Protein AF-A0A3D3SSU1-F1 (afdb_monomer)

Solvent-accessible surface area (backbone atoms only — not comparable to full-atom values): 9137 Å² total; per-residue (Å²): 58,66,70,22,30,53,53,33,48,57,39,44,75,74,75,44,76,73,55,92,33,45,55,55,20,32,40,70,88,56,18,72,70,44,55,88,64,26,78,32,60,45,47,71,57,28,39,53,51,40,51,32,26,38,59,14,18,41,73,68,68,36,62,27,21,37,28,30,36,57,44,48,16,73,23,45,55,38,35,72,73,36,70,18,59,35,79,61,52,63,68,61,42,50,70,39,42,28,33,36,52,43,63,33,30,39,34,74,94,84,50,45,61,32,48,22,38,24,27,22,48,34,22,36,64,68,77,37,90,43,29,30,37,50,20,39,62,49,40,37,49,39,41,36,50,74,40,50,37,83,52,46,32,34,38,48,58,51,78,32,43,24,41,59,88,39,90,48,68,68,56,42,48,53,39,20,46,72,10,53,34,75,43,79,36,117

Structure (mmCIF, N/CA/C/O backbone):
data_AF-A0A3D3SSU1-F1
#
_entry.id   AF-A0A3D3SSU1-F1
#
loop_
_atom_site.group_PDB
_atom_site.id
_atom_site.type_symbol
_atom_site.label_atom_id
_atom_site.label_alt_id
_atom_site.label_comp_id
_atom_site.label_asym_id
_atom_site.label_entity_id
_atom_site.label_seq_id
_atom_site.pdbx_PDB_ins_code
_atom_site.Cartn_x
_atom_site.Cartn_y
_atom_site.Cartn_z
_atom_site.occupancy
_atom_site.B_iso_or_equiv
_atom_site.auth_seq_id
_atom_site.auth_comp_id
_atom_site.auth_asym_id
_atom_site.auth_atom_id
_atom_site.pdbx_PDB_model_num
ATOM 1 N N . ARG A 1 1 ? 12.824 -8.546 -12.200 1.00 94.88 1 ARG A N 1
ATOM 2 C CA . ARG A 1 1 ? 13.638 -7.420 -12.727 1.00 94.88 1 ARG A CA 1
ATOM 3 C C . ARG A 1 1 ? 13.386 -7.150 -14.201 1.00 94.88 1 ARG A C 1
ATOM 5 O O . ARG A 1 1 ? 12.928 -6.054 -14.464 1.00 94.88 1 ARG A O 1
ATOM 12 N N . ALA A 1 2 ? 13.629 -8.098 -15.119 1.00 98.00 2 ALA A N 1
ATOM 13 C CA . ALA A 1 2 ? 13.359 -7.908 -16.556 1.00 98.00 2 ALA A CA 1
ATOM 14 C C . ALA A 1 2 ? 11.921 -7.424 -16.825 1.00 98.00 2 ALA A C 1
ATOM 16 O O . ALA A 1 2 ? 11.759 -6.314 -17.300 1.00 98.00 2 ALA A O 1
ATOM 17 N N . ALA A 1 3 ? 10.912 -8.135 -16.305 1.00 97.31 3 ALA A N 1
ATOM 18 C CA . ALA A 1 3 ? 9.506 -7.727 -16.425 1.00 97.31 3 ALA A CA 1
ATOM 19 C C . ALA A 1 3 ? 9.205 -6.288 -15.948 1.00 97.31 3 ALA A C 1
ATOM 21 O O . ALA A 1 3 ? 8.386 -5.597 -16.537 1.00 97.31 3 ALA A O 1
ATOM 22 N N . GLY A 1 4 ? 9.879 -5.811 -14.892 1.00 97.25 4 GLY A N 1
ATOM 23 C CA . GLY A 1 4 ? 9.719 -4.427 -14.434 1.00 97.25 4 GLY A CA 1
ATOM 24 C C . GLY A 1 4 ? 10.377 -3.408 -15.368 1.00 97.25 4 GLY A C 1
ATOM 25 O O . GLY A 1 4 ? 9.888 -2.293 -15.488 1.00 97.25 4 GLY A O 1
ATOM 26 N N . ALA A 1 5 ? 11.478 -3.781 -16.025 1.00 97.88 5 ALA A N 1
ATOM 27 C CA . ALA A 1 5 ? 12.126 -2.942 -17.025 1.00 97.88 5 ALA A CA 1
ATOM 28 C C . ALA A 1 5 ? 11.278 -2.865 -18.300 1.00 97.88 5 ALA A C 1
ATOM 30 O O . ALA A 1 5 ? 11.014 -1.762 -18.765 1.00 97.88 5 ALA A O 1
ATOM 31 N N . ASP A 1 6 ? 10.808 -4.011 -18.800 1.00 98.06 6 ASP A N 1
ATOM 32 C CA . ASP A 1 6 ? 9.968 -4.099 -20.000 1.00 98.06 6 ASP A CA 1
ATOM 33 C C . ASP A 1 6 ? 8.705 -3.248 -19.829 1.00 98.06 6 ASP A C 1
ATOM 35 O O . ASP A 1 6 ? 8.480 -2.323 -20.608 1.00 98.06 6 ASP A O 1
ATOM 39 N N . LEU A 1 7 ? 7.979 -3.442 -18.718 1.00 97.81 7 LEU A N 1
ATOM 40 C CA . LEU A 1 7 ? 6.809 -2.634 -18.369 1.00 97.81 7 LEU A CA 1
ATOM 41 C C . LEU A 1 7 ? 7.117 -1.130 -18.381 1.00 97.81 7 LEU A C 1
ATOM 43 O O . LEU A 1 7 ? 6.373 -0.345 -18.960 1.00 97.81 7 LEU A O 1
ATOM 47 N N . ALA A 1 8 ? 8.207 -0.709 -17.735 1.00 97.31 8 ALA A N 1
ATOM 48 C CA . ALA A 1 8 ? 8.524 0.710 -17.638 1.00 97.31 8 ALA A CA 1
ATOM 49 C C . ALA A 1 8 ? 8.942 1.316 -18.982 1.00 97.31 8 ALA A C 1
ATOM 51 O O . ALA A 1 8 ? 8.577 2.452 -19.272 1.00 97.31 8 ALA A O 1
ATOM 52 N N . PHE A 1 9 ? 9.692 0.587 -19.813 1.00 97.56 9 PHE A N 1
ATOM 53 C CA . PHE A 1 9 ? 10.079 1.071 -21.138 1.00 97.56 9 PHE A CA 1
ATOM 54 C C . PHE A 1 9 ? 8.884 1.151 -22.088 1.00 97.56 9 PHE A C 1
ATOM 56 O O . PHE A 1 9 ? 8.763 2.146 -22.803 1.00 97.56 9 PHE A O 1
ATOM 63 N N . GLU A 1 10 ? 7.989 0.164 -22.064 1.00 98.12 10 GLU A N 1
ATOM 64 C CA . GLU A 1 10 ? 6.765 0.168 -22.871 1.00 98.12 10 GLU A CA 1
ATOM 65 C C . GLU A 1 10 ? 5.836 1.323 -22.481 1.00 98.12 10 GLU A C 1
ATOM 67 O O . GLU A 1 10 ? 5.420 2.093 -23.346 1.00 98.12 10 GLU A O 1
ATOM 72 N N . LEU A 1 11 ? 5.581 1.514 -21.182 1.00 98.00 11 LEU A N 1
ATOM 73 C CA . LEU A 1 11 ? 4.773 2.634 -20.687 1.00 98.00 11 LEU A CA 1
ATOM 74 C C . LEU A 1 11 ? 5.405 3.990 -21.029 1.00 98.00 11 LEU A C 1
ATOM 76 O O . LEU A 1 11 ? 4.723 4.895 -21.514 1.00 98.00 11 LEU A O 1
ATOM 80 N N . LYS A 1 12 ? 6.724 4.122 -20.857 1.00 96.81 12 LYS A N 1
ATOM 81 C CA . LYS A 1 12 ? 7.439 5.356 -21.198 1.00 96.81 12 LYS A CA 1
ATOM 82 C C . LYS A 1 12 ? 7.368 5.683 -22.687 1.00 96.81 12 LYS A C 1
ATOM 84 O O . LYS A 1 12 ? 7.278 6.854 -23.048 1.00 96.81 12 LYS A O 1
ATOM 89 N N . ALA A 1 13 ? 7.397 4.671 -23.555 1.00 97.56 13 ALA A N 1
ATOM 90 C CA . ALA A 1 13 ? 7.314 4.858 -25.002 1.00 97.56 13 ALA A CA 1
ATOM 91 C C . ALA A 1 13 ? 5.976 5.471 -25.449 1.00 97.56 13 ALA A C 1
ATOM 93 O O . ALA A 1 13 ? 5.927 6.119 -26.494 1.00 97.56 13 ALA A O 1
ATOM 94 N N . VAL A 1 14 ? 4.916 5.313 -24.650 1.00 97.69 14 VAL A N 1
ATOM 95 C CA . VAL A 1 14 ? 3.592 5.907 -24.894 1.00 97.69 14 VAL A CA 1
ATOM 96 C C . VAL A 1 1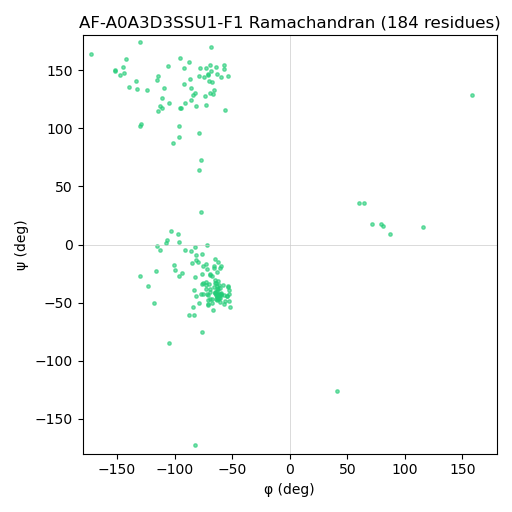4 ? 3.296 7.128 -24.015 1.00 97.69 14 VAL A C 1
ATOM 98 O O . VAL A 1 14 ? 2.165 7.604 -23.989 1.00 97.69 14 VAL A O 1
ATOM 101 N N . GLY A 1 15 ? 4.303 7.668 -23.319 1.00 96.81 15 GLY A N 1
ATOM 102 C CA . GLY A 1 15 ? 4.169 8.886 -22.514 1.00 96.81 15 GLY A CA 1
ATOM 103 C C . GL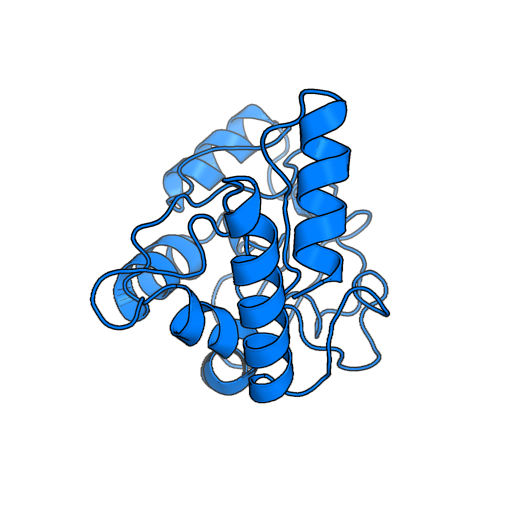Y A 1 15 ? 3.507 8.689 -21.148 1.00 96.81 15 GLY A C 1
ATOM 104 O O . GLY A 1 15 ? 3.043 9.661 -20.560 1.00 96.81 15 GLY A O 1
ATOM 105 N N . VAL A 1 16 ? 3.443 7.455 -20.639 1.00 97.06 16 VAL A N 1
ATOM 106 C CA . VAL A 1 16 ? 3.047 7.183 -19.251 1.00 97.06 16 VAL A CA 1
ATOM 107 C C . VAL A 1 16 ? 4.282 7.286 -18.358 1.00 97.06 16 VAL A C 1
ATOM 109 O O . VAL A 1 16 ? 5.326 6.726 -18.682 1.00 97.06 16 VAL A O 1
ATOM 112 N N . ASP A 1 17 ? 4.152 7.961 -17.214 1.00 91.56 17 ASP A N 1
ATOM 113 C CA . ASP A 1 17 ? 5.262 8.203 -16.275 1.00 91.56 17 ASP A CA 1
ATOM 114 C C . ASP A 1 17 ? 5.105 7.475 -14.926 1.00 91.56 17 ASP A C 1
ATOM 116 O O . ASP A 1 17 ? 5.995 7.521 -14.071 1.00 91.56 17 ASP A O 1
ATOM 120 N N . PHE A 1 18 ? 3.967 6.808 -14.708 1.00 93.75 18 PHE A N 1
ATOM 121 C CA . PHE A 1 18 ? 3.641 6.158 -13.442 1.00 93.75 18 PHE A CA 1
ATOM 122 C C . PHE A 1 18 ? 2.792 4.900 -13.640 1.00 93.75 18 PHE A C 1
ATOM 124 O O . PHE A 1 18 ? 1.953 4.829 -14.534 1.00 93.75 18 PHE A O 1
ATOM 131 N N . SER A 1 19 ? 3.001 3.901 -12.785 1.00 93.88 19 SER A N 1
ATOM 132 C CA . SER A 1 19 ? 2.199 2.680 -12.747 1.00 93.88 19 SER A CA 1
ATOM 133 C C . SER A 1 19 ? 1.959 2.276 -11.296 1.00 93.88 19 SER A C 1
ATOM 135 O O . SER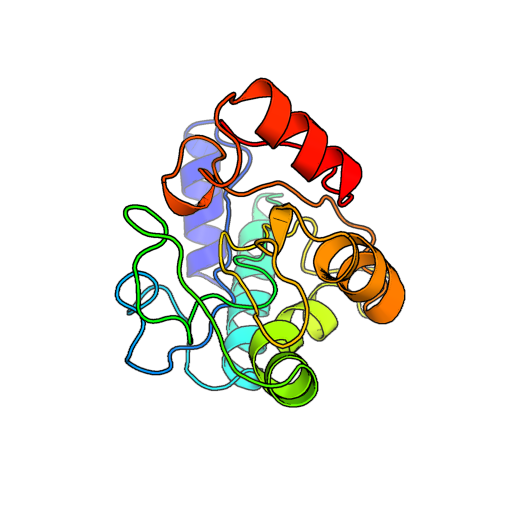 A 1 19 ? 2.886 2.281 -10.483 1.00 93.88 19 SER A O 1
ATOM 137 N N . TYR A 1 20 ? 0.720 1.904 -10.969 1.00 97.00 20 TYR A N 1
ATOM 138 C CA . TYR A 1 20 ? 0.328 1.465 -9.629 1.00 97.00 20 TYR A CA 1
ATOM 139 C C . TYR A 1 20 ? 0.778 0.019 -9.366 1.00 97.00 20 TYR A C 1
ATOM 141 O O . TYR A 1 20 ? -0.032 -0.910 -9.400 1.00 97.00 20 TYR A O 1
ATOM 149 N N . THR A 1 21 ? 2.083 -0.179 -9.176 1.00 97.62 21 THR A N 1
ATOM 150 C CA . THR A 1 21 ? 2.740 -1.488 -9.048 1.00 97.62 21 THR A CA 1
ATOM 151 C C . THR A 1 21 ? 4.004 -1.371 -8.174 1.00 97.62 21 THR A C 1
ATOM 153 O O . THR A 1 21 ? 4.644 -0.310 -8.188 1.00 97.62 21 THR A O 1
ATOM 156 N N . PRO A 1 22 ? 4.433 -2.408 -7.426 1.00 98.00 22 PRO A N 1
ATOM 157 C CA . PRO A 1 22 ? 3.956 -3.797 -7.413 1.00 98.00 22 PRO A CA 1
ATOM 158 C C . PRO A 1 22 ? 2.783 -4.096 -6.472 1.00 98.00 22 PRO A C 1
ATOM 160 O O . PRO A 1 22 ? 2.590 -3.439 -5.451 1.00 98.00 22 PRO A O 1
ATOM 163 N N . VAL A 1 23 ? 2.058 -5.172 -6.788 1.00 98.44 23 VAL A N 1
ATOM 164 C CA . VAL A 1 23 ? 1.183 -5.854 -5.824 1.00 98.44 23 VAL A CA 1
ATOM 165 C C . VAL A 1 23 ? 2.056 -6.539 -4.767 1.00 98.44 23 VAL A C 1
ATOM 167 O O . VAL A 1 23 ? 3.028 -7.220 -5.102 1.00 98.44 23 VAL A O 1
ATOM 170 N N . LEU A 1 24 ? 1.734 -6.315 -3.496 1.00 98.69 24 LEU A N 1
ATOM 171 C CA . LEU A 1 24 ? 2.416 -6.868 -2.322 1.00 98.69 24 LEU A CA 1
ATOM 172 C C . LEU A 1 24 ? 1.517 -7.802 -1.502 1.00 98.69 24 LEU A C 1
ATOM 174 O O . LEU A 1 24 ? 1.983 -8.372 -0.519 1.00 98.69 24 LEU A O 1
ATOM 178 N N . ASP A 1 25 ? 0.262 -7.971 -1.916 1.00 98.69 25 ASP A N 1
ATOM 179 C CA . ASP A 1 25 ? -0.678 -8.901 -1.299 1.00 98.69 25 ASP A CA 1
ATOM 180 C C . ASP A 1 25 ? -0.147 -10.338 -1.361 1.00 98.69 25 ASP A C 1
ATOM 182 O O . ASP A 1 25 ? 0.485 -10.738 -2.345 1.00 98.69 25 ASP A O 1
ATOM 186 N N . LEU A 1 26 ? -0.412 -11.127 -0.321 1.00 98.62 26 LEU A N 1
ATOM 187 C CA . LEU A 1 26 ? 0.003 -12.527 -0.246 1.00 98.62 26 LEU A CA 1
ATOM 188 C C . LEU A 1 26 ? -1.092 -13.441 -0.801 1.00 98.62 26 LEU A C 1
ATOM 190 O O . LEU A 1 26 ? -2.268 -13.262 -0.493 1.00 98.62 26 LEU A O 1
ATOM 194 N N . ASP A 1 27 ? -0.715 -14.453 -1.576 1.00 98.00 27 ASP A N 1
ATOM 195 C CA . ASP A 1 27 ? -1.682 -15.420 -2.099 1.00 98.00 27 ASP A CA 1
ATOM 196 C C . ASP A 1 27 ? -2.071 -16.457 -1.036 1.00 98.00 27 ASP A C 1
ATOM 198 O O . ASP A 1 27 ? -1.377 -17.454 -0.831 1.00 98.00 27 ASP A O 1
ATOM 202 N N . TYR A 1 28 ? -3.189 -16.230 -0.347 1.00 97.31 28 TYR A N 1
ATOM 203 C CA . TYR A 1 28 ? -3.785 -17.208 0.568 1.00 97.31 28 TYR A CA 1
ATOM 204 C C . TYR A 1 28 ? -4.657 -18.257 -0.141 1.00 97.31 28 TYR A C 1
ATOM 206 O O . TYR A 1 28 ? -5.196 -19.139 0.528 1.00 97.31 28 TYR A O 1
ATOM 214 N N . GLY A 1 29 ? -4.826 -18.172 -1.466 1.00 96.56 29 GLY A N 1
ATOM 215 C CA . GLY A 1 29 ? -5.672 -19.075 -2.248 1.00 96.56 29 GLY A CA 1
ATOM 216 C C . GLY A 1 29 ? -7.174 -18.884 -2.028 1.00 96.56 29 GLY A C 1
ATOM 217 O O . GLY A 1 29 ? -7.947 -19.793 -2.324 1.00 96.56 29 GLY A O 1
ATOM 218 N N . ARG A 1 30 ? -7.590 -17.735 -1.474 1.00 94.75 30 ARG A N 1
ATOM 219 C CA . ARG A 1 30 ? -8.997 -17.457 -1.127 1.00 94.75 30 ARG A CA 1
ATOM 220 C C . ARG A 1 30 ? -9.556 -16.128 -1.633 1.00 94.75 30 ARG A C 1
ATOM 222 O O . ARG A 1 30 ? -10.761 -16.034 -1.816 1.00 94.75 30 ARG A O 1
ATOM 229 N N . SER A 1 31 ? -8.719 -15.111 -1.837 1.00 93.69 31 SER A N 1
ATOM 230 C CA . SER A 1 31 ? -9.185 -13.806 -2.317 1.00 93.69 31 SER A CA 1
ATOM 231 C C . SER A 1 31 ? -9.716 -13.913 -3.745 1.00 93.69 31 SER A C 1
ATOM 233 O O . SER A 1 31 ? -9.019 -14.418 -4.628 1.00 93.69 31 SER A O 1
ATOM 235 N N . GLN A 1 32 ? -10.925 -13.401 -3.984 1.00 90.56 32 GLN A N 1
ATOM 236 C CA . GLN A 1 32 ? -11.548 -13.403 -5.312 1.00 90.56 32 GLN A CA 1
ATOM 237 C C . GLN A 1 32 ? -10.908 -12.396 -6.284 1.00 90.56 32 GLN A C 1
ATOM 239 O O . GLN A 1 32 ? -11.088 -12.526 -7.492 1.00 90.56 32 GLN A O 1
ATOM 244 N N . VAL A 1 33 ? -10.145 -11.416 -5.777 1.00 92.62 33 VAL A N 1
ATOM 245 C CA . VAL A 1 33 ? -9.623 -10.284 -6.569 1.00 92.62 33 VAL A CA 1
ATOM 246 C C . VAL A 1 33 ? -8.095 -10.234 -6.666 1.00 92.62 33 VAL A C 1
ATOM 248 O O . VAL A 1 33 ? -7.561 -9.619 -7.594 1.00 92.62 33 VAL A O 1
ATOM 251 N N . ILE A 1 34 ? -7.366 -10.851 -5.728 1.00 95.12 34 ILE A N 1
ATOM 252 C CA . ILE A 1 34 ? -5.897 -10.883 -5.771 1.00 95.12 34 ILE A CA 1
ATOM 253 C C . ILE A 1 34 ? -5.397 -12.009 -6.673 1.00 95.12 34 ILE A C 1
ATOM 255 O O . ILE A 1 34 ? -4.732 -11.710 -7.660 1.00 95.12 34 ILE A O 1
ATOM 259 N N . GLY A 1 35 ? -5.722 -13.270 -6.369 1.00 92.44 35 GLY A N 1
ATOM 260 C CA . GLY A 1 35 ? -5.353 -14.431 -7.190 1.00 92.44 35 GLY A CA 1
ATOM 261 C C . GLY A 1 35 ? -3.923 -14.382 -7.754 1.00 92.44 35 GLY A C 1
ATOM 262 O O . GLY A 1 35 ? -2.951 -14.163 -7.030 1.00 92.44 35 GLY A O 1
ATOM 263 N N . ASP A 1 36 ? -3.808 -14.523 -9.076 1.00 94.94 36 ASP A N 1
ATOM 264 C CA . ASP A 1 36 ? -2.544 -14.554 -9.828 1.00 94.94 36 ASP A CA 1
ATOM 265 C C . ASP A 1 36 ? -1.814 -13.200 -9.934 1.00 94.94 36 ASP A C 1
ATOM 267 O O . ASP A 1 36 ? -0.716 -13.123 -10.491 1.00 94.94 36 ASP A O 1
ATOM 271 N N . ARG A 1 37 ? -2.379 -12.130 -9.361 1.00 97.19 37 ARG A N 1
ATOM 272 C CA . ARG A 1 37 ? -1.708 -10.829 -9.226 1.00 97.19 37 ARG A CA 1
ATOM 273 C C . ARG A 1 37 ? -0.677 -10.836 -8.102 1.00 97.19 37 ARG A C 1
ATOM 275 O O . ARG A 1 37 ? 0.239 -10.012 -8.123 1.00 97.19 37 ARG A O 1
ATOM 282 N N . SER A 1 38 ? -0.837 -11.711 -7.108 1.00 97.94 38 SER A N 1
ATOM 283 C CA . SER A 1 38 ? 0.157 -11.892 -6.052 1.00 97.94 38 SER A CA 1
ATOM 284 C C . SER A 1 38 ? 1.364 -12.664 -6.579 1.00 97.94 38 SER A C 1
ATOM 286 O O . SER A 1 38 ? 1.248 -13.601 -7.363 1.00 97.94 38 SER A O 1
ATOM 288 N N . PHE A 1 39 ? 2.552 -12.300 -6.101 1.00 98.12 39 PHE A N 1
ATOM 289 C CA . PHE A 1 39 ? 3.767 -13.037 -6.432 1.00 98.12 39 PHE A CA 1
ATOM 290 C C . PHE A 1 39 ? 3.866 -14.396 -5.729 1.00 98.12 39 PHE A C 1
ATOM 292 O O . PHE A 1 39 ? 4.506 -15.302 -6.264 1.00 98.12 39 PHE A O 1
ATOM 299 N N . HIS A 1 40 ? 3.365 -14.505 -4.492 1.00 98.44 40 HIS A N 1
ATOM 300 C CA . HIS A 1 40 ? 3.533 -15.687 -3.642 1.00 98.44 40 HIS A CA 1
ATOM 301 C C . HIS A 1 40 ? 2.697 -15.584 -2.355 1.00 98.44 40 HIS A C 1
ATOM 303 O O . HIS A 1 40 ? 2.361 -14.495 -1.901 1.00 98.44 40 HIS A O 1
ATOM 309 N N . ARG A 1 41 ? 2.504 -16.710 -1.662 1.00 97.81 41 ARG A N 1
ATOM 310 C CA . ARG A 1 41 ? 1.981 -16.756 -0.282 1.00 97.81 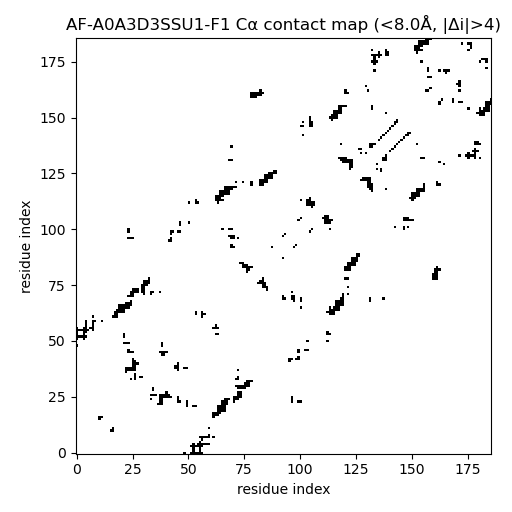41 ARG A CA 1
ATOM 311 C C . ARG A 1 41 ? 2.923 -16.172 0.781 1.00 97.81 41 ARG A C 1
ATOM 313 O O . ARG A 1 41 ? 2.483 -15.778 1.852 1.00 97.81 41 ARG A O 1
ATOM 320 N N . GLU A 1 42 ? 4.228 -16.190 0.545 1.00 98.38 42 GLU A N 1
ATOM 321 C CA . GLU A 1 42 ? 5.231 -16.043 1.609 1.00 98.38 42 GLU A CA 1
ATOM 322 C C . GLU A 1 42 ? 5.837 -14.633 1.544 1.00 98.38 42 GLU A C 1
ATOM 324 O O . GLU A 1 42 ? 6.411 -14.281 0.500 1.00 98.38 42 GLU A O 1
ATOM 329 N N . PRO A 1 43 ? 5.751 -13.834 2.628 1.00 98.12 43 PRO A N 1
ATOM 330 C CA . PRO A 1 43 ? 6.164 -12.428 2.633 1.00 98.12 43 PRO A CA 1
ATOM 331 C C . PRO A 1 43 ? 7.594 -12.199 2.140 1.00 98.12 43 PRO A C 1
ATOM 333 O O . PRO A 1 43 ? 7.880 -11.215 1.443 1.00 98.12 43 PRO A O 1
ATOM 336 N N . ALA A 1 44 ? 8.508 -13.122 2.460 1.00 97.50 44 ALA A N 1
ATOM 337 C CA . ALA A 1 44 ? 9.901 -13.045 2.038 1.00 97.50 44 ALA A CA 1
ATOM 338 C C . ALA A 1 44 ? 10.060 -13.120 0.510 1.00 97.50 44 ALA A C 1
ATOM 340 O O . ALA A 1 44 ? 10.821 -12.332 -0.066 1.00 97.50 44 ALA A O 1
ATOM 341 N N . PHE A 1 45 ? 9.326 -14.019 -0.155 1.00 98.19 45 PHE A N 1
ATOM 342 C CA . PHE A 1 45 ? 9.363 -14.164 -1.612 1.00 98.19 45 PHE A CA 1
ATOM 343 C C . PHE A 1 45 ? 8.675 -12.991 -2.311 1.00 98.19 45 PHE A C 1
ATOM 345 O O . PHE A 1 45 ? 9.251 -12.443 -3.255 1.00 98.19 45 PHE A O 1
ATOM 352 N N . VAL A 1 46 ? 7.522 -12.539 -1.804 1.00 98.50 46 VAL A N 1
ATOM 353 C CA . VAL A 1 46 ? 6.842 -11.336 -2.314 1.00 98.50 46 VAL A CA 1
ATOM 354 C C . VAL A 1 46 ? 7.773 -10.129 -2.250 1.00 98.50 46 VAL A C 1
ATOM 356 O O . VAL A 1 46 ? 7.993 -9.462 -3.259 1.00 98.50 46 VAL A O 1
ATOM 359 N N . SER A 1 47 ? 8.427 -9.901 -1.109 1.00 97.25 47 SER A N 1
ATOM 360 C CA . SER A 1 47 ? 9.355 -8.776 -0.947 1.00 97.25 47 SER A CA 1
ATOM 361 C C . SER A 1 47 ? 10.562 -8.856 -1.878 1.00 97.25 47 SER A C 1
ATOM 363 O O . SER A 1 47 ? 10.996 -7.842 -2.424 1.00 97.25 47 SER A O 1
ATOM 365 N N . MET A 1 48 ? 11.122 -10.052 -2.074 1.00 97.25 48 MET A N 1
ATOM 366 C CA . MET A 1 48 ? 12.249 -10.263 -2.983 1.00 97.25 48 MET A CA 1
ATOM 367 C C . MET A 1 48 ? 11.862 -9.959 -4.438 1.00 97.25 48 MET A C 1
ATOM 369 O O . MET A 1 48 ? 12.599 -9.262 -5.142 1.00 97.25 48 MET A O 1
ATOM 373 N N . LEU A 1 49 ? 10.713 -10.463 -4.890 1.00 98.38 49 LEU A N 1
ATOM 374 C CA . LEU A 1 49 ? 10.241 -10.290 -6.264 1.00 98.38 49 LEU A CA 1
ATOM 375 C C . LEU A 1 49 ? 9.794 -8.849 -6.529 1.00 98.38 49 LEU A C 1
ATOM 377 O O . LEU A 1 49 ? 10.213 -8.261 -7.530 1.00 98.38 49 LEU A O 1
ATOM 381 N N . ALA A 1 50 ? 9.064 -8.241 -5.593 1.00 97.81 50 ALA A N 1
ATOM 382 C CA . ALA A 1 50 ? 8.688 -6.834 -5.639 1.00 97.81 50 ALA A CA 1
ATOM 383 C C . ALA A 1 50 ? 9.915 -5.913 -5.668 1.00 97.81 50 ALA A C 1
ATOM 385 O O . ALA A 1 50 ? 9.973 -4.995 -6.485 1.00 97.81 50 ALA A O 1
ATOM 386 N N . ALA A 1 51 ? 10.950 -6.188 -4.864 1.00 96.31 51 ALA A N 1
ATOM 387 C CA . ALA A 1 51 ? 12.211 -5.448 -4.922 1.00 96.31 51 ALA A CA 1
ATOM 388 C C . ALA A 1 51 ? 12.889 -5.575 -6.294 1.00 96.31 51 ALA A C 1
ATOM 390 O O . ALA A 1 51 ? 13.381 -4.588 -6.845 1.00 96.31 51 ALA A O 1
ATOM 391 N N . ALA A 1 52 ? 12.898 -6.775 -6.879 1.00 97.44 52 ALA A N 1
ATOM 392 C CA . ALA A 1 52 ? 13.446 -6.988 -8.212 1.00 97.44 52 ALA A CA 1
ATOM 393 C C . ALA A 1 52 ? 12.629 -6.262 -9.294 1.00 97.44 52 ALA A C 1
ATOM 395 O O . ALA A 1 52 ? 13.216 -5.784 -10.266 1.00 97.44 52 ALA A O 1
ATOM 396 N N . MET A 1 53 ? 11.301 -6.188 -9.166 1.00 97.75 53 MET A N 1
ATOM 397 C CA . MET A 1 53 ? 10.434 -5.421 -10.067 1.00 97.75 53 MET A CA 1
ATOM 398 C C . MET A 1 53 ? 10.675 -3.916 -9.924 1.00 97.75 53 MET A C 1
ATOM 400 O O . MET A 1 53 ? 10.925 -3.262 -10.932 1.00 97.75 53 MET A O 1
ATOM 404 N N . ALA A 1 54 ? 10.726 -3.401 -8.693 1.00 96.12 54 ALA A N 1
ATOM 405 C CA . ALA A 1 54 ? 11.041 -2.007 -8.375 1.00 96.12 54 ALA A CA 1
ATOM 406 C C . ALA A 1 54 ? 12.373 -1.556 -8.994 1.00 96.12 54 ALA A C 1
ATOM 408 O O . ALA A 1 54 ? 12.460 -0.500 -9.614 1.00 96.12 54 ALA A O 1
ATOM 409 N N . GLN A 1 55 ? 13.411 -2.392 -8.896 1.00 95.81 55 GLN A N 1
ATOM 410 C CA . GLN A 1 55 ? 14.700 -2.128 -9.540 1.00 95.81 55 GLN A CA 1
ATOM 411 C C . GLN A 1 55 ? 14.618 -2.112 -11.071 1.00 95.81 55 GLN A C 1
ATOM 413 O O . GLN A 1 55 ? 15.381 -1.388 -11.703 1.00 95.81 55 GLN A O 1
ATOM 418 N N . GLY A 1 56 ? 13.745 -2.931 -11.665 1.00 97.25 56 GLY A N 1
ATOM 419 C CA . GLY A 1 56 ? 13.489 -2.931 -13.106 1.00 97.25 56 GLY A CA 1
ATOM 420 C C . GLY A 1 56 ? 12.806 -1.643 -13.552 1.00 97.25 56 GLY A C 1
ATOM 421 O O . GLY A 1 56 ? 13.321 -0.965 -14.434 1.00 97.25 56 GLY A O 1
ATOM 422 N N . LEU A 1 57 ? 11.721 -1.267 -12.870 1.00 97.12 57 LEU A N 1
ATOM 423 C CA . LEU A 1 57 ? 10.978 -0.025 -13.111 1.00 97.12 57 LEU A CA 1
ATOM 424 C C . LEU A 1 57 ? 11.899 1.203 -13.037 1.00 97.12 57 LEU A C 1
ATOM 426 O O . LEU A 1 57 ? 11.907 2.062 -13.922 1.00 97.12 57 LEU A O 1
ATOM 430 N N . GLY A 1 58 ? 12.766 1.235 -12.022 1.00 95.50 58 GLY A N 1
ATOM 431 C CA . GLY A 1 58 ? 13.731 2.313 -11.824 1.00 95.50 58 GLY A CA 1
ATOM 432 C C . GLY A 1 58 ? 14.730 2.505 -12.974 1.00 95.50 58 GLY A C 1
ATOM 433 O O . GLY A 1 58 ? 15.271 3.602 -13.102 1.00 95.50 58 GLY A O 1
ATOM 434 N N . LEU A 1 59 ? 14.957 1.509 -13.846 1.00 95.75 59 LEU A N 1
ATOM 435 C CA . LEU A 1 59 ? 15.845 1.657 -15.013 1.00 95.75 59 LEU A CA 1
ATOM 436 C C . LEU A 1 59 ? 15.326 2.681 -16.028 1.00 95.75 59 LEU A C 1
ATOM 438 O O . LEU A 1 59 ? 16.128 3.342 -16.684 1.00 95.75 59 LEU A O 1
ATOM 442 N N . ALA A 1 60 ? 14.006 2.842 -16.131 1.00 94.50 60 ALA A N 1
ATOM 443 C CA . ALA A 1 60 ? 13.382 3.860 -16.973 1.00 94.50 60 ALA A CA 1
ATOM 444 C C . ALA A 1 60 ? 13.007 5.135 -16.190 1.00 94.50 60 ALA A C 1
ATOM 446 O O . ALA A 1 60 ? 12.463 6.077 -16.773 1.00 94.50 60 ALA A O 1
ATOM 447 N N . GLY A 1 61 ? 13.327 5.191 -14.890 1.00 93.69 61 GLY A N 1
ATOM 448 C CA . GLY A 1 61 ? 13.004 6.303 -13.993 1.00 93.69 61 GLY A CA 1
ATOM 449 C C . GLY A 1 61 ? 11.630 6.215 -13.322 1.00 93.69 61 GLY A C 1
ATOM 450 O O . GLY A 1 61 ? 11.225 7.183 -12.683 1.00 93.69 61 GLY A O 1
ATOM 451 N N . PHE A 1 62 ? 10.924 5.085 -13.438 1.00 96.19 62 PHE A N 1
ATOM 452 C CA . PHE A 1 62 ? 9.621 4.906 -12.796 1.00 96.19 62 PHE A CA 1
ATOM 453 C C . PHE A 1 62 ? 9.753 4.783 -11.278 1.00 96.19 62 PHE A C 1
ATOM 455 O O . PHE A 1 62 ? 10.708 4.201 -10.753 1.00 96.19 62 PHE A O 1
ATOM 462 N N . ARG A 1 63 ? 8.745 5.311 -10.583 1.00 94.75 63 ARG A N 1
ATOM 463 C CA . ARG A 1 63 ? 8.518 5.111 -9.148 1.00 94.75 63 ARG A CA 1
ATOM 464 C C . ARG A 1 63 ? 7.532 3.967 -8.934 1.00 94.75 63 ARG A C 1
ATOM 466 O O . ARG A 1 63 ? 6.797 3.602 -9.846 1.00 94.75 63 ARG A O 1
ATOM 473 N N . THR A 1 64 ? 7.523 3.414 -7.730 1.00 96.50 64 THR A N 1
ATOM 474 C CA . THR A 1 64 ? 6.649 2.297 -7.355 1.00 96.50 64 THR A CA 1
ATOM 475 C C . THR A 1 64 ? 5.498 2.735 -6.458 1.00 96.50 64 THR A C 1
ATOM 477 O O . THR A 1 64 ? 5.6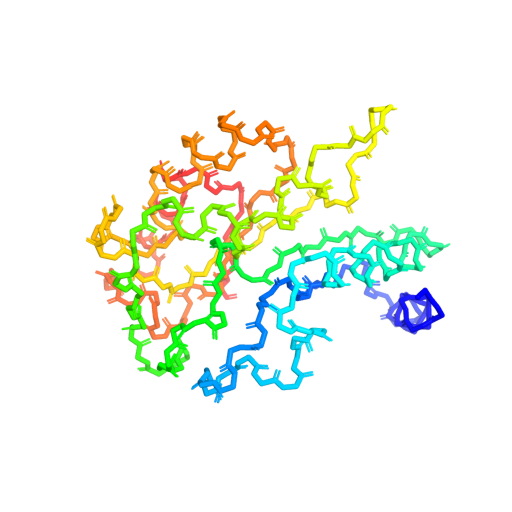12 3.700 -5.693 1.00 96.50 64 THR A O 1
ATOM 480 N N . CYS A 1 65 ? 4.416 1.966 -6.521 1.00 98.19 65 CYS A N 1
ATOM 481 C CA . CYS A 1 65 ? 3.260 2.030 -5.640 1.00 98.19 65 CYS A CA 1
ATOM 482 C C . CYS A 1 65 ? 2.959 0.629 -5.102 1.00 98.19 65 CYS A C 1
ATOM 484 O O . CYS A 1 65 ? 2.453 -0.219 -5.836 1.00 98.19 65 CYS A O 1
ATOM 486 N N . GLY A 1 66 ? 3.320 0.369 -3.844 1.00 98.31 66 GLY A N 1
ATOM 487 C CA . GLY A 1 66 ? 3.012 -0.905 -3.193 1.00 98.31 66 GLY A CA 1
ATOM 488 C C . GLY A 1 66 ? 1.529 -0.985 -2.839 1.00 98.31 66 GLY A C 1
ATOM 489 O O . GLY A 1 66 ? 1.029 -0.073 -2.180 1.00 98.31 66 GLY A O 1
ATOM 490 N N . LYS A 1 67 ? 0.833 -2.057 -3.231 1.00 98.25 67 LYS A N 1
ATOM 491 C CA . LYS A 1 67 ? -0.614 -2.205 -2.988 1.00 98.25 67 LYS A CA 1
ATOM 492 C C . LYS A 1 67 ? -1.049 -3.648 -2.673 1.00 98.25 67 LYS A C 1
ATOM 494 O O . LYS A 1 67 ? -0.398 -4.561 -3.170 1.00 98.25 67 LYS A O 1
ATOM 499 N N . HIS A 1 68 ? -2.068 -3.879 -1.844 1.00 98.38 68 HIS A N 1
ATOM 500 C CA . HIS A 1 68 ? -2.942 -2.893 -1.180 1.00 98.38 68 HIS A CA 1
ATOM 501 C C . HIS A 1 68 ? -2.732 -2.953 0.345 1.00 98.38 68 HIS A C 1
ATOM 503 O O . HIS A 1 68 ? -2.996 -3.969 0.970 1.00 98.38 68 HIS A O 1
ATOM 509 N N . PHE A 1 69 ? -2.204 -1.889 0.956 1.00 98.69 69 PHE A N 1
ATOM 510 C CA . PHE A 1 69 ? -1.791 -1.883 2.366 1.00 98.69 69 PHE A CA 1
ATOM 511 C C . PHE A 1 69 ? -2.988 -1.948 3.337 1.00 98.69 69 PHE A C 1
ATOM 513 O O . PHE A 1 69 ? -3.957 -1.224 3.121 1.00 98.69 69 PHE A O 1
ATOM 520 N N . PRO A 1 70 ? -2.919 -2.695 4.455 1.00 98.38 70 PRO A N 1
ATOM 521 C CA . PRO A 1 70 ? -1.826 -3.563 4.911 1.00 98.38 70 PRO A CA 1
ATOM 522 C C . PRO A 1 70 ? -1.801 -4.955 4.267 1.00 98.38 70 PRO A C 1
ATOM 524 O O . PRO A 1 70 ? -0.813 -5.656 4.441 1.00 98.38 70 PRO A O 1
ATOM 527 N N . GLY A 1 71 ? -2.833 -5.334 3.517 1.00 97.94 71 GLY A N 1
ATOM 528 C CA . GLY A 1 71 ? -2.850 -6.523 2.667 1.00 97.94 71 GLY A CA 1
ATOM 529 C C . GLY A 1 71 ? -4.268 -6.988 2.367 1.00 97.94 71 GLY A C 1
ATOM 530 O O . GLY A 1 71 ? -5.074 -7.169 3.277 1.00 97.94 71 GLY A O 1
ATOM 531 N N . HIS A 1 72 ? -4.585 -7.197 1.096 1.00 97.12 72 HIS A N 1
ATOM 532 C CA . HIS A 1 72 ? -5.914 -7.615 0.632 1.00 97.12 72 HIS A CA 1
ATOM 533 C C . HIS A 1 72 ? -6.042 -9.139 0.497 1.00 97.12 72 HIS A C 1
ATOM 535 O O . HIS A 1 72 ? -7.122 -9.699 0.626 1.00 97.12 72 HIS A O 1
ATOM 541 N N . GLY A 1 73 ? -4.924 -9.843 0.301 1.00 97.00 73 GLY A N 1
ATOM 542 C CA . GLY A 1 73 ? -4.911 -11.252 -0.111 1.00 97.00 73 GLY A CA 1
ATOM 543 C C . GLY A 1 73 ? -5.613 -12.258 0.815 1.00 97.00 73 GLY A C 1
ATOM 544 O O . GLY A 1 73 ? -5.940 -13.360 0.367 1.00 97.00 73 GLY A O 1
ATOM 545 N N . TRP A 1 74 ? -5.857 -11.910 2.084 1.00 97.00 74 TRP A N 1
ATOM 546 C CA . TRP A 1 74 ? -6.647 -12.730 3.010 1.00 97.00 74 TRP A CA 1
ATOM 547 C C . TRP A 1 74 ? -8.156 -12.532 2.866 1.00 97.00 74 TRP A C 1
ATOM 549 O O . TRP A 1 74 ? -8.910 -13.502 2.984 1.00 97.00 74 TRP A O 1
ATOM 559 N N . ALA A 1 75 ? -8.598 -11.293 2.646 1.00 94.12 75 ALA A N 1
ATOM 560 C CA . ALA A 1 75 ? -10.011 -10.979 2.546 1.00 94.12 75 ALA A CA 1
ATOM 561 C C . ALA A 1 75 ? -10.599 -11.659 1.301 1.00 94.12 75 ALA A C 1
ATOM 563 O O . ALA A 1 75 ? -10.016 -11.648 0.215 1.00 94.12 75 ALA A O 1
ATOM 564 N N . GLU A 1 76 ? -11.743 -12.317 1.479 1.00 90.25 76 GLU A N 1
ATOM 565 C CA . GLU A 1 76 ? -12.320 -13.166 0.436 1.00 90.25 76 GLU A CA 1
ATOM 566 C C . GLU A 1 76 ? -13.104 -12.360 -0.601 1.00 90.25 76 GLU A C 1
ATOM 568 O O . GLU A 1 76 ? -12.945 -12.587 -1.800 1.00 90.25 76 GLU A O 1
ATOM 573 N N . ALA A 1 77 ? -13.923 -11.415 -0.131 1.00 83.06 77 ALA A N 1
ATOM 574 C CA . ALA A 1 77 ? -14.794 -10.614 -0.978 1.00 83.06 77 ALA A CA 1
ATOM 575 C C . ALA A 1 77 ? -14.007 -9.651 -1.879 1.00 83.06 77 ALA A C 1
ATOM 577 O O . ALA A 1 77 ? -12.941 -9.146 -1.515 1.00 83.06 77 ALA A O 1
ATOM 578 N N . ASP A 1 78 ? -14.569 -9.373 -3.052 1.00 82.00 78 ASP A N 1
ATOM 579 C CA . ASP A 1 78 ? -14.024 -8.398 -3.986 1.00 82.00 78 ASP A CA 1
ATOM 580 C C . ASP A 1 78 ? -14.435 -6.971 -3.585 1.00 82.00 78 ASP A C 1
ATOM 582 O O . ASP A 1 78 ? -15.618 -6.624 -3.590 1.00 82.00 78 ASP A O 1
ATOM 586 N N . SER A 1 79 ? -13.450 -6.118 -3.294 1.00 74.06 79 SER A N 1
ATOM 587 C CA . SER A 1 79 ? -13.667 -4.711 -2.931 1.00 74.06 79 SER A CA 1
ATOM 588 C C . SER A 1 79 ? -14.275 -3.853 -4.049 1.00 74.06 79 SER A C 1
ATOM 590 O O . SER A 1 79 ? -14.698 -2.725 -3.791 1.00 74.06 79 SER A O 1
ATOM 592 N N . HIS A 1 80 ? -14.330 -4.343 -5.292 1.00 76.94 80 HIS A N 1
ATOM 593 C CA . HIS A 1 80 ? -15.055 -3.660 -6.370 1.00 76.94 80 HIS A CA 1
ATOM 594 C C . HIS A 1 80 ? -16.578 -3.757 -6.207 1.00 76.94 80 HIS A C 1
ATOM 596 O O . HIS A 1 80 ? -17.298 -2.932 -6.773 1.00 76.94 80 HIS A O 1
ATOM 602 N N . HIS A 1 81 ? -17.073 -4.736 -5.443 1.00 74.00 81 HIS A N 1
ATOM 603 C CA . HIS A 1 81 ? -18.502 -5.040 -5.330 1.00 74.00 81 HIS A CA 1
ATOM 604 C C . HIS A 1 81 ? -19.024 -4.994 -3.896 1.00 74.00 81 HIS A C 1
ATOM 606 O O . HIS A 1 81 ? -20.137 -4.520 -3.684 1.00 74.00 81 HIS A O 1
ATOM 612 N N . ASP A 1 82 ? -18.206 -5.407 -2.931 1.00 79.12 82 ASP A N 1
ATOM 613 C CA . ASP A 1 82 ? -18.565 -5.487 -1.518 1.00 79.12 82 ASP A CA 1
ATOM 614 C C . ASP A 1 82 ? -17.514 -4.795 -0.644 1.00 79.12 82 ASP A C 1
ATOM 616 O O . ASP A 1 82 ? -16.468 -4.363 -1.125 1.00 79.12 82 ASP A O 1
ATOM 620 N N . LEU A 1 83 ? -17.785 -4.693 0.660 1.00 87.00 83 LEU A N 1
ATOM 621 C CA . LEU A 1 83 ? -16.800 -4.262 1.647 1.00 87.00 83 LEU A CA 1
ATOM 622 C C . LEU A 1 83 ? -16.151 -5.496 2.301 1.00 87.00 83 LEU A C 1
ATOM 624 O O . LEU A 1 83 ? -16.779 -6.117 3.164 1.00 87.00 83 LEU A O 1
ATOM 628 N N . PRO A 1 84 ? -14.919 -5.884 1.922 1.00 91.06 84 PRO A N 1
ATOM 629 C CA . PRO A 1 84 ? -14.262 -7.050 2.488 1.00 91.06 84 PRO A CA 1
ATOM 630 C C . PRO A 1 84 ? -13.837 -6.791 3.933 1.00 91.06 84 PRO A C 1
ATOM 632 O O . PRO A 1 84 ? -13.449 -5.679 4.304 1.00 91.06 84 PRO A O 1
ATOM 635 N N . VAL A 1 85 ? -13.873 -7.851 4.739 1.00 95.44 85 VAL A N 1
ATOM 636 C CA . VAL A 1 85 ? -13.488 -7.821 6.151 1.00 95.44 85 VAL A CA 1
ATOM 637 C C . VAL A 1 85 ? -12.395 -8.854 6.405 1.00 95.44 85 VAL A C 1
ATOM 639 O O . VAL A 1 85 ? -12.510 -10.008 5.990 1.00 95.44 85 VAL A O 1
ATOM 642 N N . ASP A 1 86 ? -11.353 -8.432 7.107 1.00 97.56 86 ASP A N 1
ATOM 643 C CA . ASP A 1 86 ? -10.313 -9.272 7.684 1.00 97.56 86 ASP A CA 1
ATOM 644 C C . ASP A 1 86 ? -10.450 -9.247 9.211 1.00 97.56 86 ASP A C 1
ATOM 646 O O . ASP A 1 86 ? -10.347 -8.203 9.857 1.00 97.56 86 ASP A O 1
ATOM 650 N N . ASP A 1 87 ? -10.726 -10.408 9.791 1.00 97.00 87 ASP A N 1
ATOM 651 C CA . ASP A 1 87 ? -10.974 -10.593 11.215 1.00 97.00 87 ASP A CA 1
ATOM 652 C C . ASP A 1 87 ? -9.735 -11.061 11.986 1.00 97.00 87 ASP A C 1
ATOM 654 O O . ASP A 1 87 ? -9.844 -11.408 13.164 1.00 97.00 87 ASP A O 1
ATOM 658 N N . ARG A 1 88 ? -8.550 -11.080 11.365 1.00 98.31 88 ARG A N 1
ATOM 659 C CA . ARG A 1 88 ? -7.303 -11.484 12.024 1.00 98.31 88 ARG A CA 1
ATOM 660 C C . ARG A 1 88 ? -6.814 -10.424 13.020 1.00 98.31 88 ARG A C 1
ATOM 662 O O . ARG A 1 88 ? -7.062 -9.230 12.842 1.00 98.31 88 ARG A O 1
ATOM 669 N N . PRO A 1 89 ? -6.083 -10.836 14.070 1.00 98.44 89 PRO A N 1
ATOM 670 C CA . PRO A 1 89 ? -5.466 -9.897 14.996 1.00 98.44 89 PRO A CA 1
ATOM 671 C C . PRO A 1 89 ? -4.310 -9.133 14.331 1.00 98.44 89 PRO A C 1
ATOM 673 O O . PRO A 1 89 ? -3.670 -9.612 13.390 1.00 98.44 89 PRO A O 1
ATOM 676 N N . LEU A 1 90 ? -4.025 -7.937 14.855 1.00 98.56 90 LEU A N 1
ATOM 677 C CA . LEU A 1 90 ? -3.004 -7.029 14.321 1.00 98.56 90 LEU A CA 1
ATOM 678 C C . LEU A 1 90 ? -1.633 -7.700 14.166 1.00 98.56 90 LEU A C 1
ATOM 680 O O . LEU A 1 90 ? -0.954 -7.494 13.167 1.00 98.56 90 LEU A O 1
ATOM 684 N N . ASP A 1 91 ? -1.207 -8.492 15.145 1.00 98.44 91 ASP A N 1
ATOM 685 C CA . ASP A 1 91 ? 0.102 -9.143 15.139 1.00 98.44 91 ASP A CA 1
ATOM 686 C C . ASP A 1 91 ? 0.265 -10.133 13.981 1.00 98.44 91 ASP A C 1
ATOM 688 O O . ASP A 1 91 ? 1.328 -10.156 13.363 1.00 98.44 91 ASP A O 1
ATOM 692 N N . ALA A 1 92 ? -0.785 -10.882 13.636 1.00 98.38 92 ALA A N 1
ATOM 693 C CA . ALA A 1 92 ? -0.789 -11.765 12.474 1.00 98.38 92 ALA A CA 1
ATOM 694 C C . ALA A 1 92 ? -0.634 -10.972 11.166 1.00 98.38 92 ALA A C 1
ATOM 696 O O . ALA A 1 92 ? 0.199 -11.323 10.333 1.00 98.38 92 ALA A O 1
ATOM 697 N N . ILE A 1 93 ? -1.370 -9.864 11.020 1.00 98.69 93 ILE A N 1
ATOM 698 C CA . ILE A 1 93 ? -1.299 -8.991 9.835 1.00 98.69 93 ILE A CA 1
ATOM 699 C C . ILE A 1 93 ? 0.087 -8.335 9.727 1.00 98.69 93 ILE A C 1
ATOM 701 O O . ILE A 1 93 ? 0.654 -8.244 8.641 1.00 98.69 93 ILE A O 1
ATOM 705 N N . LEU A 1 94 ? 0.671 -7.890 10.845 1.00 98.38 94 LEU A N 1
ATOM 706 C CA . LEU A 1 94 ? 1.993 -7.255 10.848 1.00 98.38 94 LEU A CA 1
ATOM 707 C C . LEU A 1 94 ? 3.133 -8.236 10.539 1.00 98.38 94 LEU A C 1
ATOM 709 O O . LEU A 1 94 ? 4.134 -7.834 9.942 1.00 98.38 94 LEU A O 1
ATOM 713 N N . GLN A 1 95 ? 3.009 -9.492 10.973 1.00 97.44 95 GLN A N 1
ATOM 714 C CA . GLN A 1 95 ? 4.022 -10.528 10.751 1.00 97.44 95 GLN A CA 1
ATOM 715 C C . GLN A 1 95 ? 4.020 -11.054 9.311 1.00 97.44 95 GLN A C 1
ATOM 717 O O . GLN A 1 95 ? 5.099 -11.348 8.796 1.00 97.44 95 GLN A O 1
ATOM 722 N N . ASP A 1 96 ? 2.849 -11.108 8.671 1.00 98.06 96 ASP A N 1
ATOM 723 C CA . ASP A 1 96 ? 2.682 -11.577 7.294 1.00 98.06 96 ASP A CA 1
ATOM 724 C C . ASP A 1 96 ? 2.447 -10.402 6.325 1.00 98.06 96 ASP A C 1
ATOM 726 O O . ASP A 1 96 ? 3.378 -9.914 5.684 1.00 98.06 96 ASP A O 1
ATOM 730 N N . ASP A 1 97 ? 1.205 -9.948 6.187 1.00 98.56 97 ASP A N 1
ATOM 731 C CA . ASP A 1 97 ? 0.728 -9.114 5.080 1.00 98.56 97 ASP A CA 1
ATOM 732 C C . ASP A 1 97 ? 1.371 -7.725 5.020 1.00 98.56 97 ASP A C 1
ATOM 734 O O . ASP A 1 97 ? 1.757 -7.256 3.948 1.00 98.56 97 ASP A O 1
ATOM 738 N N . ALA A 1 98 ? 1.544 -7.076 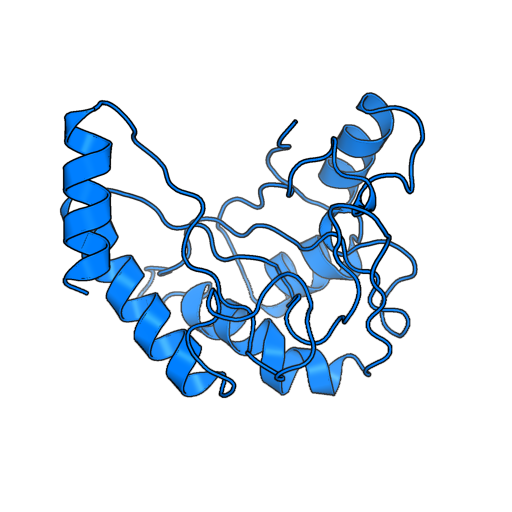6.174 1.00 98.44 98 ALA A N 1
ATOM 739 C CA . ALA A 1 98 ? 2.130 -5.741 6.250 1.00 98.44 98 ALA A CA 1
ATOM 740 C C . ALA A 1 98 ? 3.670 -5.778 6.193 1.00 98.44 98 ALA A C 1
ATOM 742 O O . ALA A 1 98 ? 4.326 -4.748 5.994 1.00 98.44 98 ALA A O 1
ATOM 743 N N . TRP A 1 99 ? 4.273 -6.959 6.353 1.00 97.62 99 TRP A N 1
ATOM 744 C CA . TRP A 1 99 ? 5.721 -7.129 6.433 1.00 97.62 99 TRP A CA 1
ATOM 745 C C . TRP A 1 99 ? 6.479 -6.641 5.183 1.00 97.62 99 TRP A C 1
ATOM 747 O O . TRP A 1 99 ? 7.505 -5.962 5.345 1.00 97.62 99 TRP A O 1
ATOM 757 N N . PRO A 1 100 ? 6.014 -6.886 3.934 1.00 97.69 100 PRO A N 1
ATOM 758 C CA . PRO A 1 100 ? 6.651 -6.339 2.738 1.00 97.69 100 PRO A CA 1
ATOM 759 C C . PRO A 1 100 ? 6.719 -4.809 2.743 1.00 97.69 100 PRO A C 1
ATOM 761 O O . PRO A 1 100 ? 7.718 -4.239 2.301 1.00 97.69 100 PRO A O 1
ATOM 764 N N . TYR A 1 101 ? 5.710 -4.131 3.292 1.00 98.00 101 TYR A N 1
ATOM 765 C CA . TYR A 1 101 ? 5.666 -2.670 3.361 1.00 98.00 101 TYR A CA 1
ATOM 766 C C . TYR A 1 101 ? 6.707 -2.120 4.327 1.00 98.00 101 TYR A C 1
ATOM 768 O O . TYR A 1 101 ? 7.476 -1.236 3.951 1.00 98.00 101 TYR A O 1
ATOM 776 N N . ALA A 1 102 ? 6.808 -2.693 5.529 1.00 94.81 102 ALA A N 1
ATOM 777 C CA . ALA A 1 102 ? 7.862 -2.340 6.478 1.00 94.81 102 ALA A CA 1
ATOM 778 C C . ALA A 1 102 ? 9.260 -2.547 5.869 1.00 94.81 102 ALA A C 1
ATOM 780 O O . ALA A 1 102 ? 10.142 -1.691 5.987 1.00 94.81 102 ALA A O 1
ATOM 781 N N . ARG A 1 103 ? 9.464 -3.671 5.170 1.00 93.25 103 ARG A N 1
ATOM 782 C CA . ARG A 1 103 ? 10.764 -4.045 4.600 1.00 93.25 103 ARG A CA 1
ATOM 783 C C . ARG A 1 103 ? 11.176 -3.206 3.390 1.00 93.25 103 ARG A C 1
ATOM 785 O O . ARG A 1 103 ? 12.365 -2.938 3.225 1.00 93.25 103 ARG A O 1
ATOM 792 N N . LEU A 1 104 ? 10.236 -2.847 2.519 1.00 95.19 104 LEU A N 1
ATOM 793 C CA . LEU A 1 104 ? 10.517 -2.142 1.262 1.00 95.19 104 LEU A CA 1
ATOM 794 C C . LEU A 1 104 ? 10.339 -0.621 1.377 1.00 95.19 104 LEU A C 1
ATOM 796 O O . LEU A 1 104 ? 10.986 0.127 0.636 1.00 95.19 104 LEU A O 1
ATOM 800 N N . GLY A 1 105 ? 9.483 -0.170 2.296 1.00 92.81 105 GLY A N 1
ATOM 801 C CA . GLY A 1 105 ? 9.202 1.238 2.568 1.00 92.81 105 GLY A CA 1
ATOM 802 C C . GLY A 1 105 ? 10.301 1.927 3.373 1.00 92.81 105 GLY A C 1
ATOM 803 O O . GLY A 1 105 ? 10.614 3.084 3.108 1.00 92.81 105 GLY A O 1
ATOM 804 N N . ARG A 1 106 ? 10.971 1.213 4.286 1.00 83.19 106 ARG A N 1
ATOM 805 C CA . ARG A 1 106 ? 12.105 1.753 5.045 1.00 83.19 106 ARG A CA 1
ATOM 806 C C . ARG A 1 106 ? 13.420 1.364 4.374 1.00 83.19 106 ARG A C 1
ATOM 808 O O . ARG A 1 106 ? 13.970 0.286 4.583 1.00 83.19 106 ARG A O 1
ATOM 815 N N . GLY A 1 107 ? 13.905 2.238 3.501 1.00 66.50 107 GLY A N 1
ATOM 816 C CA . GLY A 1 107 ? 15.103 1.998 2.700 1.00 66.50 107 GLY A CA 1
ATOM 817 C C . GLY A 1 107 ? 16.352 1.614 3.493 1.00 66.50 107 GLY A C 1
ATOM 818 O O . GLY A 1 107 ? 16.630 2.164 4.557 1.00 66.50 107 GLY A O 1
ATOM 819 N N . ARG A 1 108 ? 17.189 0.739 2.924 1.00 61.53 108 ARG A N 1
ATOM 820 C CA . ARG A 1 108 ? 18.554 0.511 3.423 1.00 61.53 108 ARG A CA 1
ATOM 821 C C . ARG A 1 108 ? 19.465 1.599 2.850 1.00 61.53 108 ARG A C 1
ATOM 823 O O . ARG A 1 108 ? 19.437 1.840 1.647 1.00 61.53 108 ARG A O 1
ATOM 830 N N . PHE A 1 109 ? 20.262 2.256 3.695 1.00 63.00 109 PHE A N 1
ATOM 831 C CA . PHE A 1 109 ? 21.165 3.349 3.286 1.00 63.00 109 PHE A CA 1
ATOM 832 C C . PHE A 1 109 ? 20.452 4.563 2.651 1.00 63.00 109 PHE A C 1
ATOM 834 O O . PHE A 1 109 ? 20.974 5.184 1.728 1.00 63.00 109 PHE A O 1
ATOM 841 N N . GLY A 1 110 ? 19.251 4.900 3.137 1.00 62.41 110 GLY A N 1
ATOM 842 C CA . GLY A 1 110 ? 18.543 6.127 2.747 1.00 62.41 110 GLY A CA 1
ATOM 843 C C . GLY A 1 110 ? 17.781 6.059 1.418 1.00 62.41 110 GLY A C 1
ATOM 844 O O . GLY A 1 110 ? 17.432 7.100 0.871 1.00 62.41 110 GLY A O 1
ATOM 845 N N . ARG A 1 111 ? 17.522 4.862 0.868 1.00 76.75 111 ARG A N 1
ATOM 846 C CA . ARG A 1 111 ? 16.715 4.695 -0.355 1.00 76.75 111 ARG A CA 1
ATOM 847 C C . ARG A 1 111 ? 15.621 3.646 -0.190 1.00 76.75 111 ARG A C 1
ATOM 849 O O . ARG A 1 111 ? 15.902 2.448 -0.231 1.00 76.75 111 ARG A O 1
ATOM 856 N N . ALA A 1 112 ? 14.385 4.102 0.007 1.00 90.69 112 ALA A N 1
ATOM 857 C CA . ALA A 1 112 ? 13.196 3.254 -0.002 1.00 90.69 112 ALA A CA 1
ATOM 858 C C . ALA A 1 112 ? 12.942 2.701 -1.409 1.00 90.69 112 ALA A C 1
ATOM 860 O O . ALA A 1 112 ? 13.114 3.417 -2.401 1.00 90.69 112 ALA A O 1
ATOM 861 N N . LEU A 1 113 ? 12.539 1.431 -1.498 1.00 94.19 113 LEU A N 1
ATOM 862 C CA . LEU A 1 113 ? 12.138 0.823 -2.768 1.00 94.19 113 LEU A CA 1
ATOM 863 C C . LEU A 1 113 ? 10.690 1.156 -3.119 1.00 94.19 113 LEU A C 1
ATOM 865 O O . LEU A 1 113 ? 10.381 1.219 -4.307 1.00 94.19 113 LEU A O 1
ATOM 869 N N . LEU A 1 114 ? 9.848 1.399 -2.110 1.00 96.00 114 LEU A N 1
ATOM 870 C CA . LEU A 1 114 ? 8.510 1.964 -2.271 1.00 96.00 114 LEU A CA 1
ATOM 871 C C . LEU A 1 114 ? 8.577 3.486 -2.162 1.00 96.00 114 LEU A C 1
ATOM 873 O O . LEU A 1 114 ? 9.044 4.005 -1.152 1.00 96.00 114 LEU A O 1
ATOM 877 N N . GLN A 1 115 ? 8.129 4.200 -3.196 1.00 96.06 115 GLN A N 1
ATOM 878 C CA . GLN A 1 115 ? 7.970 5.664 -3.134 1.00 96.06 115 GLN A CA 1
ATOM 879 C C . GLN A 1 115 ? 6.520 6.084 -2.904 1.00 96.06 115 GLN A C 1
ATOM 881 O O . GLN A 1 115 ? 6.271 7.217 -2.498 1.00 96.06 115 GLN A O 1
ATOM 886 N N . SER A 1 116 ? 5.579 5.175 -3.142 1.00 97.94 116 SER A N 1
ATOM 887 C CA . SER A 1 116 ? 4.188 5.341 -2.763 1.00 97.94 116 SER A CA 1
ATOM 888 C C . SER A 1 116 ? 3.581 4.028 -2.275 1.00 97.94 116 SER A C 1
ATOM 890 O O . SER A 1 116 ? 4.109 2.945 -2.555 1.00 97.94 116 SER A O 1
ATOM 892 N N . VAL A 1 117 ? 2.492 4.138 -1.523 1.00 98.62 117 VAL A N 1
ATOM 893 C CA . VAL A 1 117 ? 1.684 3.018 -1.033 1.00 98.62 117 VAL A CA 1
ATOM 894 C C . VAL A 1 117 ? 0.216 3.338 -1.275 1.00 98.62 117 VAL A C 1
ATOM 896 O O . VAL A 1 117 ? -0.203 4.478 -1.087 1.00 98.62 117 VAL A O 1
ATOM 899 N N . MET A 1 118 ? -0.543 2.324 -1.675 1.00 98.75 118 MET A N 1
ATOM 900 C CA . MET A 1 118 ? -1.989 2.393 -1.838 1.00 98.75 118 MET A CA 1
ATOM 901 C C . MET A 1 118 ? -2.657 1.501 -0.791 1.00 98.75 118 MET A C 1
ATOM 903 O O . MET A 1 118 ? -2.351 0.307 -0.764 1.00 98.75 118 MET A O 1
ATOM 907 N N . PRO A 1 119 ? -3.495 2.047 0.107 1.00 98.44 119 PRO A N 1
ATOM 908 C CA . PRO A 1 119 ? -4.195 1.272 1.116 1.00 98.44 119 PRO A CA 1
ATOM 909 C C . PRO A 1 119 ? -5.398 0.536 0.519 1.00 98.44 119 PRO A C 1
ATOM 911 O O . PRO A 1 119 ? -5.990 0.986 -0.454 1.00 98.44 119 PRO A O 1
ATOM 914 N N . ALA A 1 120 ? -5.756 -0.598 1.112 1.00 97.06 120 ALA A N 1
ATOM 915 C CA . ALA A 1 120 ? -6.874 -1.426 0.694 1.00 97.06 120 ALA A CA 1
ATOM 916 C C . ALA A 1 120 ? -8.216 -0.857 1.176 1.00 97.06 120 ALA A C 1
ATOM 918 O O . ALA A 1 120 ? -8.339 -0.389 2.314 1.00 97.06 120 ALA A O 1
ATOM 919 N N . HIS A 1 121 ? -9.255 -1.018 0.358 1.00 95.75 121 HIS A N 1
ATOM 920 C CA . HIS A 1 121 ? -10.648 -0.902 0.797 1.00 95.75 121 HIS A CA 1
ATOM 921 C C . HIS A 1 121 ? -11.085 -2.185 1.511 1.00 95.75 121 HIS A C 1
ATOM 923 O O . HIS A 1 121 ? -11.927 -2.920 1.011 1.00 95.75 121 HIS A O 1
ATOM 929 N N . VAL A 1 122 ? -10.455 -2.485 2.650 1.00 97.06 122 VAL A N 1
ATOM 930 C CA . VAL A 1 122 ? -10.717 -3.657 3.505 1.00 97.06 122 VAL A CA 1
ATOM 931 C C . VAL A 1 122 ? -10.817 -3.194 4.954 1.00 97.06 122 VAL A C 1
ATOM 933 O O . VAL A 1 122 ? -9.967 -2.426 5.412 1.00 97.06 122 VAL A O 1
ATOM 936 N N . VAL A 1 123 ? -11.839 -3.658 5.677 1.00 97.56 123 VAL A N 1
ATOM 937 C CA . VAL A 1 123 ? -11.985 -3.436 7.124 1.00 97.56 123 VAL A CA 1
ATOM 938 C C . VAL A 1 123 ? -11.219 -4.513 7.880 1.00 97.56 123 VAL A C 1
ATOM 940 O O . VAL A 1 123 ? -11.491 -5.696 7.713 1.00 97.56 123 VAL A O 1
ATOM 943 N N . TYR A 1 124 ? -10.307 -4.110 8.760 1.00 98.19 124 TYR A N 1
ATOM 944 C CA . TYR A 1 124 ? -9.571 -5.027 9.634 1.00 98.19 124 TYR A CA 1
ATOM 945 C C . TYR A 1 124 ? -10.196 -4.967 11.024 1.00 98.19 124 TYR A C 1
ATOM 947 O O . TYR A 1 124 ? -9.789 -4.153 11.855 1.00 98.19 124 TYR A O 1
ATOM 955 N N . SER A 1 125 ? -11.222 -5.784 11.270 1.00 97.56 125 SER A N 1
ATOM 956 C CA . SER A 1 125 ? -12.216 -5.542 12.328 1.00 97.56 125 SER A CA 1
ATOM 957 C C . SER A 1 125 ? -11.667 -5.605 13.755 1.00 97.56 125 SER A C 1
ATOM 959 O O . SER A 1 125 ? -12.309 -5.112 14.679 1.00 97.56 125 SER A O 1
ATOM 961 N N . GLN A 1 126 ? -1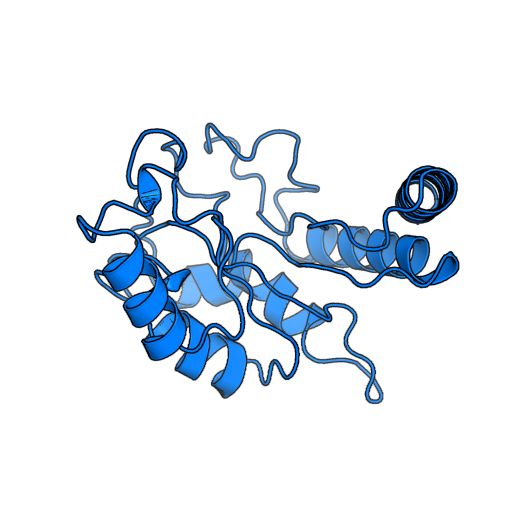0.496 -6.215 13.958 1.00 98.19 126 GLN A N 1
ATOM 962 C CA . GLN A 1 126 ? -9.800 -6.212 15.251 1.00 98.19 126 GLN A CA 1
ATOM 963 C C . GLN A 1 126 ? -8.909 -4.978 15.475 1.00 98.19 126 GLN A C 1
ATOM 965 O O . GLN A 1 126 ? -8.341 -4.828 16.556 1.00 98.19 126 GLN A O 1
ATOM 970 N N . VAL A 1 127 ? -8.758 -4.112 14.471 1.00 98.12 127 VAL A N 1
ATOM 971 C CA . VAL A 1 127 ? -7.862 -2.946 14.495 1.00 98.12 127 VAL A CA 1
ATOM 972 C C . VAL A 1 127 ? -8.646 -1.649 14.357 1.00 98.12 127 VAL A C 1
ATOM 974 O O . VAL A 1 127 ? -8.470 -0.743 15.166 1.00 98.12 127 VAL A O 1
ATOM 977 N N . ASP A 1 128 ? -9.525 -1.566 13.359 1.00 97.69 128 ASP A N 1
ATOM 978 C CA . ASP A 1 128 ? -10.381 -0.407 13.118 1.00 97.69 128 ASP A CA 1
ATOM 979 C C . ASP A 1 128 ? -11.676 -0.857 12.421 1.00 97.69 128 ASP A C 1
ATOM 981 O O . ASP A 1 128 ? -11.699 -1.829 11.667 1.00 97.69 128 ASP A O 1
ATOM 985 N N . SER A 1 129 ? -12.766 -0.142 12.682 1.00 96.00 129 SER A N 1
ATOM 986 C CA . SER A 1 129 ? -14.045 -0.311 11.988 1.00 96.00 129 SER A CA 1
ATOM 987 C C . SER A 1 129 ? -14.053 0.277 10.576 1.00 96.00 129 SER A C 1
ATOM 989 O O . SER A 1 129 ? -14.927 -0.068 9.783 1.00 96.00 129 SER A O 1
ATOM 991 N N . LEU A 1 130 ? -13.114 1.175 10.265 1.00 96.50 130 LEU A N 1
ATOM 992 C CA . LEU A 1 130 ? -12.991 1.793 8.948 1.00 96.50 130 LEU A CA 1
ATOM 993 C C . LEU A 1 130 ? -12.031 1.010 8.038 1.00 96.50 130 LEU A C 1
ATOM 995 O O . LEU A 1 130 ? -11.074 0.400 8.527 1.00 96.50 130 LEU A O 1
ATOM 999 N N . PRO A 1 131 ? -12.234 1.061 6.706 1.00 96.94 131 PRO A N 1
ATOM 1000 C CA . PRO A 1 131 ? -11.270 0.527 5.755 1.00 96.94 131 PRO A CA 1
ATOM 1001 C C . PRO A 1 131 ? -9.895 1.175 5.928 1.00 96.94 131 PRO A C 1
ATOM 1003 O O . PRO A 1 131 ? -9.808 2.344 6.311 1.00 96.94 131 PRO A O 1
ATOM 1006 N N . ALA A 1 132 ? -8.821 0.452 5.601 1.00 98.06 132 ALA A N 1
ATOM 1007 C CA . ALA A 1 132 ? -7.457 0.925 5.857 1.00 98.06 132 ALA A CA 1
ATOM 1008 C C . ALA A 1 132 ? -7.177 2.331 5.302 1.00 98.06 132 ALA A C 1
ATOM 1010 O O . ALA A 1 132 ? -6.558 3.129 5.999 1.00 98.06 132 ALA A O 1
ATOM 1011 N N . GLY A 1 133 ? -7.677 2.674 4.108 1.00 97.31 133 GLY A N 1
ATOM 1012 C CA . GLY A 1 133 ? -7.485 4.005 3.509 1.00 97.31 133 GLY A CA 1
ATOM 1013 C C . GLY A 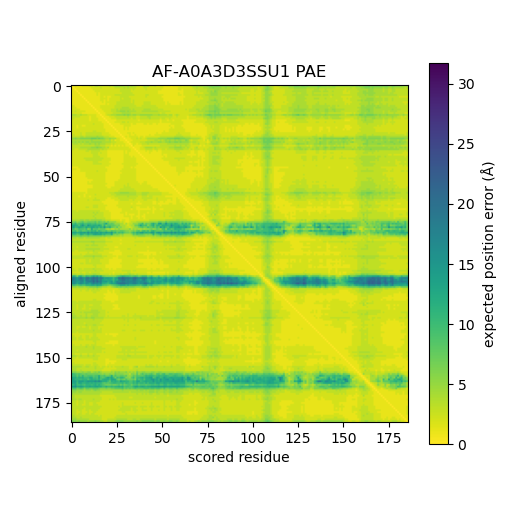1 133 ? -8.158 5.168 4.249 1.00 97.31 133 GLY A C 1
ATOM 1014 O O . GLY A 1 133 ? -7.734 6.311 4.094 1.00 97.31 133 GLY A O 1
ATOM 1015 N N . PHE A 1 134 ? -9.156 4.880 5.087 1.00 98.06 134 PHE A N 1
ATOM 1016 C CA . PHE A 1 134 ? -9.868 5.853 5.924 1.00 98.06 134 PHE A CA 1
ATOM 1017 C C . PHE A 1 134 ? -9.509 5.727 7.413 1.00 98.06 134 PHE A C 1
ATOM 1019 O O . PHE A 1 134 ? -10.033 6.463 8.247 1.00 98.06 134 PHE A O 1
ATOM 1026 N N . SER A 1 135 ? -8.610 4.806 7.766 1.00 98.50 135 SER A N 1
ATOM 1027 C CA . SER A 1 135 ? -8.192 4.558 9.142 1.00 98.50 135 SER A CA 1
ATOM 1028 C C . SER A 1 135 ? -6.910 5.319 9.472 1.00 98.50 135 SER A C 1
ATOM 1030 O O . SER A 1 135 ? -5.833 5.050 8.926 1.00 98.50 135 SER A O 1
ATOM 1032 N N . ARG A 1 136 ? -6.996 6.236 10.442 1.00 98.56 136 ARG A N 1
ATOM 1033 C CA . ARG A 1 136 ? -5.817 6.925 10.989 1.00 98.56 136 ARG A CA 1
ATOM 1034 C C . ARG A 1 136 ? -4.839 5.941 11.634 1.00 98.56 136 ARG A C 1
ATOM 1036 O O . ARG A 1 136 ? -3.629 6.126 11.512 1.00 98.56 136 ARG A O 1
ATOM 1043 N N . THR A 1 137 ? -5.350 4.883 12.262 1.00 98.69 137 THR A N 1
ATOM 1044 C CA . THR A 1 137 ? -4.525 3.832 12.864 1.00 98.69 137 THR A CA 1
ATOM 1045 C C . THR A 1 137 ? -3.670 3.133 11.811 1.00 98.69 137 THR A C 1
ATOM 1047 O O . THR A 1 137 ? -2.461 3.003 11.995 1.00 98.69 137 THR A O 1
ATOM 1050 N N . TRP A 1 138 ? -4.246 2.757 10.668 1.00 98.69 138 TRP A N 1
ATOM 1051 C CA . TRP A 1 138 ? -3.477 2.121 9.598 1.00 98.69 138 TRP A CA 1
ATOM 1052 C C . TRP A 1 138 ? -2.517 3.084 8.896 1.00 98.69 138 TRP A C 1
ATOM 1054 O O . TRP A 1 138 ? -1.325 2.788 8.783 1.00 98.69 138 TRP A O 1
ATOM 1064 N N . VAL A 1 139 ? -3.003 4.233 8.425 1.00 98.75 139 VAL A N 1
ATOM 1065 C CA . VAL A 1 139 ? -2.208 5.125 7.566 1.00 98.75 139 VAL A CA 1
ATOM 1066 C C . VAL A 1 139 ? -1.219 5.965 8.372 1.00 98.75 139 VAL A C 1
ATOM 1068 O O . VAL A 1 139 ? -0.031 6.018 8.048 1.00 98.75 139 VAL A O 1
ATOM 1071 N N . THR A 1 140 ? -1.683 6.628 9.428 1.00 98.69 140 THR A N 1
ATOM 1072 C CA . THR A 1 140 ? -0.835 7.534 10.209 1.00 98.69 140 THR A CA 1
ATOM 1073 C C . THR A 1 140 ? -0.022 6.774 11.248 1.00 98.69 140 THR A C 1
ATOM 1075 O O . THR A 1 140 ? 1.203 6.897 11.263 1.00 98.69 140 THR A O 1
ATOM 1078 N N . ASP A 1 141 ? -0.664 5.979 12.104 1.00 98.62 141 ASP A N 1
ATOM 1079 C CA . ASP A 1 141 ? 0.023 5.419 13.272 1.00 98.62 141 ASP A CA 1
ATOM 1080 C C . ASP A 1 141 ? 0.932 4.237 12.894 1.00 98.62 141 ASP A C 1
ATOM 1082 O O . ASP A 1 141 ? 2.080 4.174 13.340 1.00 98.62 141 ASP A O 1
ATOM 1086 N N . ILE A 1 142 ? 0.467 3.329 12.028 1.00 98.50 142 ILE A N 1
ATOM 1087 C CA . ILE A 1 142 ? 1.226 2.135 11.624 1.00 98.50 142 ILE A CA 1
ATOM 1088 C C . ILE A 1 142 ? 2.143 2.428 10.430 1.00 98.50 142 ILE A C 1
ATOM 1090 O O . ILE A 1 142 ? 3.362 2.296 10.551 1.00 98.50 142 ILE A O 1
ATOM 1094 N N . LEU A 1 143 ? 1.604 2.834 9.275 1.00 98.31 143 LEU A N 1
ATOM 1095 C CA . LEU A 1 143 ? 2.414 3.000 8.061 1.00 98.31 143 LEU A CA 1
ATOM 1096 C C . LEU A 1 143 ? 3.421 4.153 8.192 1.00 98.31 143 LEU A C 1
ATOM 1098 O O . LEU A 1 143 ? 4.628 3.949 8.037 1.00 98.31 143 LEU A O 1
ATOM 1102 N N . LYS A 1 144 ? 2.952 5.369 8.489 1.00 97.62 144 LYS A N 1
ATOM 1103 C CA . LYS A 1 144 ? 3.837 6.537 8.630 1.00 97.62 144 LYS A CA 1
ATOM 1104 C C . LYS A 1 144 ? 4.608 6.507 9.955 1.00 97.62 144 LYS A C 1
ATOM 1106 O O . LYS A 1 144 ? 5.811 6.752 9.958 1.00 97.62 144 LYS A O 1
ATOM 1111 N N . GLY A 1 145 ? 3.952 6.159 11.062 1.00 97.31 145 GLY A N 1
ATOM 1112 C CA . GLY A 1 145 ? 4.549 6.119 12.400 1.00 97.31 145 GLY A CA 1
ATOM 1113 C C . GLY A 1 145 ? 5.447 4.904 12.640 1.00 97.31 145 GLY A C 1
ATOM 1114 O O . GLY A 1 145 ? 6.673 5.022 12.659 1.00 97.31 145 GLY A O 1
ATOM 1115 N N . GLN A 1 146 ? 4.852 3.728 12.845 1.00 96.62 146 GLN A N 1
ATOM 1116 C CA . GLN A 1 146 ? 5.569 2.508 13.232 1.00 96.62 146 GLN A CA 1
ATOM 1117 C C . GLN A 1 146 ? 6.572 2.045 12.165 1.00 96.62 146 GLN A C 1
ATOM 1119 O O . GLN A 1 146 ? 7.699 1.667 12.499 1.00 96.62 146 GLN A O 1
ATOM 1124 N N . PHE A 1 147 ? 6.186 2.059 10.888 1.00 95.81 147 PHE A N 1
ATOM 1125 C CA . PHE A 1 147 ? 7.060 1.631 9.792 1.00 95.81 147 PHE A CA 1
ATOM 1126 C C . PHE A 1 147 ? 7.991 2.745 9.306 1.00 95.81 147 PHE A C 1
ATOM 1128 O O . PHE A 1 147 ? 8.996 2.449 8.654 1.00 95.81 147 PHE A O 1
ATOM 1135 N N . GLY A 1 148 ? 7.717 4.004 9.663 1.00 94.69 148 GLY A N 1
ATOM 1136 C CA . GLY A 1 148 ? 8.519 5.149 9.238 1.00 94.69 148 GLY A CA 1
ATOM 1137 C C . GLY A 1 148 ? 8.464 5.367 7.727 1.00 94.69 148 GLY A C 1
ATOM 1138 O O . GLY A 1 148 ? 9.493 5.666 7.122 1.00 94.69 148 GLY A O 1
ATOM 1139 N N . PHE A 1 149 ? 7.313 5.119 7.095 1.00 96.06 149 PHE A N 1
ATOM 1140 C CA . PHE A 1 149 ? 7.139 5.358 5.667 1.00 96.06 149 PHE A CA 1
ATOM 1141 C C . PHE A 1 149 ? 7.051 6.863 5.382 1.00 96.06 149 PHE A C 1
ATOM 1143 O O . PHE A 1 149 ? 6.147 7.543 5.857 1.00 96.06 149 PHE A O 1
ATOM 1150 N N . GLU A 1 150 ? 7.985 7.367 4.576 1.00 94.19 150 GLU A N 1
ATOM 1151 C CA . GLU A 1 150 ? 8.103 8.794 4.224 1.00 94.19 150 GLU A CA 1
ATOM 1152 C C . GLU A 1 150 ? 7.659 9.093 2.778 1.00 94.19 150 GLU A C 1
ATOM 1154 O O . GLU A 1 150 ? 7.823 10.209 2.287 1.00 94.19 150 GLU A O 1
ATOM 1159 N N . GLY A 1 151 ? 7.158 8.081 2.062 1.00 95.38 151 GLY A N 1
ATOM 1160 C CA . GLY A 1 151 ? 6.645 8.234 0.702 1.00 95.38 151 GLY A CA 1
ATOM 1161 C C . GLY A 1 151 ? 5.208 8.758 0.659 1.00 95.38 151 GLY A C 1
ATOM 1162 O O . GLY A 1 151 ? 4.618 9.111 1.676 1.00 95.38 151 GLY A O 1
ATOM 1163 N N . VAL A 1 152 ? 4.636 8.773 -0.545 1.00 97.88 152 VAL A N 1
ATOM 1164 C CA . VAL A 1 152 ? 3.269 9.258 -0.793 1.00 97.88 152 VAL A CA 1
ATOM 1165 C C . VAL A 1 152 ? 2.256 8.148 -0.519 1.00 97.88 152 VAL A C 1
ATOM 1167 O O . VAL A 1 152 ? 2.368 7.055 -1.074 1.00 97.88 152 VAL A O 1
ATOM 1170 N N . VAL A 1 153 ? 1.236 8.416 0.287 1.00 98.69 153 VAL A N 1
ATOM 1171 C CA . VAL A 1 153 ? 0.079 7.527 0.429 1.00 98.69 153 VAL A CA 1
ATOM 1172 C C . VAL A 1 153 ? -1.014 7.993 -0.528 1.00 98.69 153 VAL A C 1
ATOM 1174 O O . VAL A 1 153 ? -1.498 9.117 -0.421 1.00 98.69 153 VAL A O 1
ATOM 1177 N N . ILE A 1 154 ? -1.381 7.147 -1.484 1.00 98.56 154 ILE A N 1
ATOM 1178 C CA . ILE A 1 154 ? -2.402 7.438 -2.499 1.00 98.56 154 ILE A CA 1
ATOM 1179 C C . ILE A 1 154 ? -3.589 6.536 -2.196 1.00 98.56 154 ILE A C 1
ATOM 1181 O O . ILE A 1 154 ? -3.375 5.334 -2.096 1.00 98.56 154 ILE A O 1
ATOM 1185 N N . SER A 1 155 ? -4.806 7.057 -2.047 1.00 97.88 155 SER A N 1
ATOM 1186 C CA . SER A 1 155 ? -5.971 6.181 -1.863 1.00 97.88 155 SER A CA 1
ATOM 1187 C C . SER A 1 155 ? -6.107 5.192 -3.028 1.00 97.88 155 SER A C 1
ATOM 1189 O O . SER A 1 155 ? -5.673 5.475 -4.148 1.00 97.88 155 SER A O 1
ATOM 1191 N N . ASP A 1 156 ? -6.741 4.047 -2.783 1.00 93.62 156 ASP A N 1
ATOM 1192 C CA . ASP A 1 156 ? -7.338 3.298 -3.890 1.00 93.62 156 ASP A CA 1
ATOM 1193 C C . ASP A 1 156 ? -8.537 4.086 -4.451 1.00 93.62 156 ASP A C 1
ATOM 1195 O O . ASP A 1 156 ? -8.941 5.104 -3.871 1.00 93.62 156 ASP A O 1
ATOM 1199 N N . ASP A 1 157 ? -9.079 3.654 -5.584 1.00 94.19 157 ASP A N 1
ATOM 1200 C CA . ASP A 1 157 ? -10.171 4.349 -6.266 1.00 94.19 157 ASP A CA 1
ATOM 1201 C C . ASP A 1 157 ? -11.375 4.536 -5.322 1.00 94.19 157 ASP A C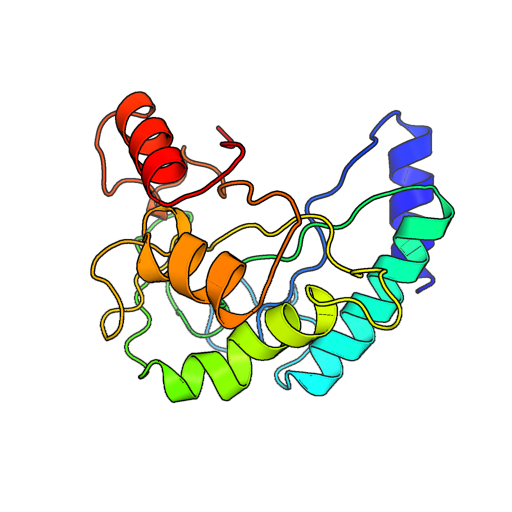 1
ATOM 1203 O O . ASP A 1 157 ? -11.981 3.583 -4.824 1.00 94.19 157 ASP A O 1
ATOM 1207 N N . LEU A 1 158 ? -11.697 5.796 -5.025 1.00 93.38 158 LEU A N 1
ATOM 1208 C CA . LEU A 1 158 ? -12.766 6.174 -4.107 1.00 93.38 158 LEU A CA 1
ATOM 1209 C C . LEU A 1 158 ? -14.158 6.019 -4.724 1.00 93.38 158 LEU A C 1
ATOM 1211 O O . LEU A 1 158 ? -15.146 6.137 -3.998 1.00 93.38 158 LEU A O 1
ATOM 1215 N N . SER A 1 159 ? -14.264 5.737 -6.023 1.00 89.56 159 SER A N 1
ATOM 1216 C CA . SER A 1 159 ? -15.520 5.391 -6.690 1.00 89.56 159 SER A CA 1
ATOM 1217 C C . SER A 1 159 ? -15.937 3.927 -6.467 1.00 89.56 159 SER A C 1
ATOM 1219 O O . SER A 1 159 ? -17.108 3.591 -6.660 1.00 89.56 159 SER A O 1
ATOM 1221 N N . MET A 1 160 ? -15.027 3.067 -5.986 1.00 85.06 160 MET A N 1
ATOM 1222 C CA . MET A 1 160 ? -15.289 1.644 -5.732 1.00 85.06 160 MET A CA 1
ATOM 1223 C C . MET A 1 160 ? -16.344 1.405 -4.640 1.00 85.06 160 MET A C 1
ATOM 1225 O O . MET A 1 160 ? -16.486 2.185 -3.695 1.00 85.06 160 MET A O 1
ATOM 1229 N N . ALA A 1 161 ? -17.049 0.269 -4.722 1.00 78.44 161 ALA A N 1
ATOM 1230 C CA . ALA A 1 161 ? -18.055 -0.124 -3.732 1.00 78.44 161 ALA A CA 1
ATOM 1231 C C . ALA A 1 161 ? -17.464 -0.290 -2.320 1.00 78.44 161 ALA A C 1
ATOM 1233 O O . ALA A 1 161 ? -18.075 0.147 -1.348 1.00 78.44 161 ALA A O 1
ATOM 1234 N N . GLY A 1 162 ? -16.240 -0.816 -2.201 1.00 69.81 162 GLY A N 1
ATOM 1235 C CA . GLY A 1 162 ? -15.521 -0.911 -0.926 1.00 69.81 162 GLY A CA 1
ATOM 1236 C C . GLY A 1 162 ? -15.205 0.443 -0.270 1.00 69.81 162 GLY A C 1
ATOM 1237 O O . GLY A 1 162 ? -14.905 0.491 0.919 1.00 69.81 162 GLY A O 1
ATOM 1238 N N . ALA A 1 163 ? -15.318 1.557 -1.003 1.00 72.94 163 ALA A N 1
ATOM 1239 C CA . ALA A 1 163 ? -15.195 2.910 -0.461 1.00 72.94 163 ALA A CA 1
ATOM 1240 C C . ALA A 1 163 ? -16.542 3.512 -0.011 1.00 72.94 163 ALA A C 1
ATOM 1242 O O . ALA A 1 163 ? -16.567 4.603 0.561 1.00 72.94 163 ALA A O 1
ATOM 1243 N N . ALA A 1 164 ? -17.667 2.819 -0.231 1.00 78.00 164 ALA A N 1
ATOM 1244 C CA . ALA A 1 164 ? -19.023 3.318 0.016 1.00 78.00 164 ALA A CA 1
ATOM 1245 C C . ALA A 1 164 ? -19.454 3.332 1.492 1.00 78.00 164 ALA A C 1
ATOM 1247 O O . ALA A 1 164 ? -20.640 3.269 1.805 1.00 78.00 164 ALA A O 1
ATOM 1248 N N . VAL A 1 165 ? -18.487 3.463 2.403 1.00 79.25 165 VAL A N 1
ATOM 1249 C CA . VAL A 1 165 ? -18.730 3.761 3.823 1.00 79.25 165 VAL A CA 1
ATOM 1250 C C . VAL A 1 165 ? -19.257 5.192 3.995 1.00 79.25 165 VAL A C 1
ATOM 1252 O O . VAL A 1 165 ? -19.990 5.473 4.939 1.00 79.25 165 VAL A O 1
ATOM 1255 N N . PHE A 1 166 ? -18.924 6.075 3.050 1.00 83.38 166 PHE A N 1
ATOM 1256 C CA . PHE A 1 166 ? -19.454 7.433 2.946 1.00 83.38 166 PHE A CA 1
ATOM 1257 C C . PHE A 1 166 ? -20.275 7.577 1.658 1.00 83.38 166 PHE A C 1
ATOM 1259 O O . PHE A 1 166 ? -19.912 7.021 0.613 1.00 83.38 166 PHE A O 1
ATOM 1266 N N . GLU A 1 167 ? -21.383 8.318 1.724 1.00 79.81 167 GLU A N 1
ATOM 1267 C CA . GLU A 1 167 ? -22.283 8.493 0.578 1.00 79.81 167 GLU A CA 1
ATOM 1268 C C . GLU A 1 167 ? -21.654 9.374 -0.510 1.00 79.81 167 GLU A C 1
ATOM 1270 O O . GLU A 1 167 ? -21.587 8.947 -1.664 1.00 79.81 167 GLU A O 1
ATOM 1275 N N . ASP A 1 168 ? -21.144 10.559 -0.153 1.00 92.00 168 ASP A N 1
ATOM 1276 C CA . ASP A 1 168 ? -20.562 11.510 -1.107 1.00 92.00 168 ASP A CA 1
ATOM 1277 C C . ASP A 1 168 ? -19.071 11.229 -1.367 1.00 92.00 168 ASP A C 1
ATOM 1279 O O . ASP A 1 168 ? -18.297 10.900 -0.465 1.00 92.00 168 ASP A O 1
ATOM 1283 N N . ILE A 1 169 ? -18.640 11.409 -2.617 1.00 93.69 169 ILE A N 1
ATOM 1284 C CA . ILE A 1 169 ? -17.233 11.330 -3.017 1.00 93.69 169 ILE A CA 1
ATOM 1285 C C . ILE A 1 169 ? -16.385 12.401 -2.319 1.00 93.69 169 ILE A C 1
ATOM 1287 O O . ILE A 1 169 ? -15.216 12.155 -2.017 1.00 93.69 169 ILE A O 1
ATOM 1291 N N . ALA A 1 170 ? -16.968 13.568 -2.022 1.00 95.31 170 ALA A N 1
ATOM 1292 C CA . ALA A 1 170 ? -16.293 14.616 -1.261 1.00 95.31 170 ALA A CA 1
ATOM 1293 C C . ALA A 1 170 ? -15.947 14.138 0.159 1.00 95.31 170 ALA A C 1
ATOM 1295 O O . ALA A 1 170 ? -14.790 14.240 0.569 1.00 95.31 170 ALA A O 1
ATOM 1296 N N . ASP A 1 171 ? -16.905 13.513 0.850 1.00 95.06 171 ASP A N 1
ATOM 1297 C CA . ASP A 1 171 ? -16.708 12.960 2.194 1.00 95.06 171 ASP A CA 1
ATOM 1298 C C . ASP A 1 171 ? -15.651 11.846 2.198 1.00 95.06 171 ASP A C 1
ATOM 1300 O O . ASP A 1 171 ? -14.815 11.780 3.101 1.00 95.06 171 ASP A O 1
ATOM 1304 N N . ARG A 1 172 ? -15.625 10.996 1.159 1.00 95.50 172 ARG A N 1
ATOM 1305 C CA . ARG A 1 172 ? -14.580 9.966 0.992 1.00 95.50 172 ARG A CA 1
ATOM 1306 C C . ARG A 1 172 ? -13.195 10.596 0.877 1.00 95.50 172 ARG A C 1
ATOM 1308 O O . ARG A 1 172 ? -12.257 10.139 1.530 1.00 95.50 172 ARG A O 1
ATOM 1315 N N . CYS A 1 173 ? -13.054 11.648 0.070 1.00 96.88 173 CYS A N 1
ATOM 1316 C CA . CYS A 1 173 ? -11.791 12.368 -0.057 1.00 96.88 173 CYS A CA 1
ATOM 1317 C C . CYS A 1 173 ? -11.353 12.968 1.284 1.00 96.88 173 CYS A C 1
ATOM 1319 O O . CYS A 1 173 ? -10.213 12.764 1.704 1.00 96.88 173 CYS A O 1
ATOM 1321 N N . GLU A 1 174 ? -12.253 13.671 1.976 1.00 97.38 174 GLU A N 1
ATOM 1322 C CA . GLU A 1 174 ? -11.966 14.279 3.279 1.00 97.38 174 GLU A CA 1
ATOM 1323 C C . GLU A 1 174 ? -11.560 13.233 4.321 1.00 97.38 174 GLU A C 1
ATOM 1325 O O . GLU A 1 174 ? -10.563 13.424 5.022 1.00 97.38 174 GLU A O 1
ATOM 1330 N N . ALA A 1 175 ? -12.259 12.098 4.376 1.00 97.31 175 ALA A N 1
ATOM 1331 C CA . ALA A 1 175 ? -11.924 10.992 5.266 1.00 97.31 175 ALA A CA 1
ATOM 1332 C C . ALA A 1 175 ? -10.543 10.392 4.955 1.00 97.31 175 ALA A C 1
ATOM 1334 O O . ALA A 1 175 ? -9.762 10.141 5.875 1.00 97.31 175 ALA A O 1
ATOM 1335 N N . ALA A 1 176 ? -10.203 10.203 3.675 1.00 98.19 176 ALA A N 1
ATOM 1336 C CA . ALA A 1 176 ? -8.894 9.688 3.272 1.00 98.19 176 ALA A CA 1
ATOM 1337 C C . ALA A 1 176 ? -7.763 10.654 3.667 1.00 98.19 176 ALA A C 1
ATOM 1339 O O . ALA A 1 176 ? -6.746 10.229 4.224 1.00 98.19 176 ALA A O 1
ATOM 1340 N N . PHE A 1 177 ? -7.944 11.961 3.448 1.00 98.56 177 PHE A N 1
ATOM 1341 C CA . PHE A 1 177 ? -6.981 12.975 3.887 1.00 98.56 177 PHE A CA 1
ATOM 1342 C C . PHE A 1 177 ? -6.868 13.035 5.415 1.00 98.56 177 PHE A C 1
ATOM 1344 O O . PHE A 1 177 ? -5.757 13.091 5.944 1.00 98.56 177 PHE A O 1
ATOM 1351 N N . ALA A 1 178 ? -7.987 12.956 6.141 1.00 98.31 178 ALA A N 1
ATOM 1352 C CA . ALA A 1 178 ? -8.004 12.943 7.604 1.00 98.31 178 ALA A CA 1
ATOM 1353 C C . ALA A 1 178 ? -7.307 11.705 8.199 1.00 98.31 178 ALA A C 1
ATOM 1355 O O . ALA A 1 178 ? -6.669 11.801 9.251 1.00 98.31 178 ALA A O 1
ATOM 1356 N N . ALA A 1 179 ? -7.378 10.557 7.518 1.00 98.38 179 ALA A N 1
ATOM 1357 C CA . ALA A 1 179 ? -6.641 9.346 7.876 1.00 98.38 179 ALA A CA 1
ATOM 1358 C C . ALA A 1 179 ? -5.126 9.481 7.653 1.00 98.38 179 ALA A C 1
ATOM 1360 O O . ALA A 1 179 ? -4.336 8.814 8.328 1.00 98.38 179 ALA A O 1
ATOM 1361 N N . GLY A 1 180 ? -4.721 10.368 6.740 1.00 98.50 180 GLY A N 1
ATOM 1362 C CA . GLY A 1 180 ? -3.331 10.677 6.422 1.00 98.50 180 GLY A CA 1
ATOM 1363 C C . GLY A 1 180 ? -2.911 10.315 4.998 1.00 98.50 180 GLY A C 1
ATOM 1364 O O . GLY A 1 180 ? -1.706 10.261 4.746 1.00 98.50 180 GLY A O 1
ATOM 1365 N N . CYS A 1 181 ? -3.843 10.049 4.075 1.00 98.56 181 CYS A N 1
ATOM 1366 C CA . CYS A 1 181 ? -3.513 9.966 2.652 1.00 98.56 181 CYS A CA 1
ATOM 1367 C C . CYS A 1 181 ? -3.011 11.326 2.143 1.00 98.56 181 CYS A C 1
ATOM 1369 O O . CYS A 1 181 ? -3.449 12.375 2.606 1.00 98.56 181 CYS A O 1
ATOM 1371 N N . ASP A 1 182 ? -2.089 11.307 1.185 1.00 98.62 182 ASP A N 1
ATOM 1372 C CA . ASP A 1 182 ? -1.499 12.505 0.576 1.00 98.62 182 ASP A CA 1
ATOM 1373 C C . ASP A 1 182 ? -2.153 12.839 -0.776 1.00 98.62 182 ASP A C 1
ATOM 1375 O O . ASP A 1 182 ? -2.108 13.981 -1.232 1.00 98.62 182 ASP A O 1
ATOM 1379 N N . ALA A 1 183 ? -2.771 11.845 -1.420 1.00 98.00 183 ALA A N 1
ATOM 1380 C CA . ALA A 1 183 ? -3.527 11.992 -2.657 1.00 98.00 183 ALA A CA 1
ATOM 1381 C C . ALA A 1 183 ? -4.727 11.038 -2.678 1.00 98.00 183 ALA A C 1
ATOM 1383 O O . ALA A 1 183 ? -4.680 9.957 -2.085 1.00 98.00 183 ALA A O 1
ATOM 1384 N N . THR A 1 184 ? -5.773 11.424 -3.403 1.00 97.25 184 THR A N 1
ATOM 1385 C CA . THR A 1 184 ? -6.957 10.596 -3.641 1.00 97.25 184 THR A CA 1
ATOM 1386 C C . THR A 1 184 ? -7.075 10.238 -5.119 1.00 97.25 184 THR A C 1
ATOM 1388 O O . THR A 1 184 ? -6.701 11.026 -5.991 1.00 97.25 184 THR A O 1
ATOM 1391 N N . LEU A 1 185 ? -7.562 9.031 -5.392 1.00 96.06 185 LEU A N 1
ATOM 1392 C CA . LEU A 1 185 ? -7.876 8.531 -6.728 1.00 96.06 185 LEU A CA 1
ATOM 1393 C C . LEU A 1 185 ? -9.399 8.424 -6.873 1.00 96.06 185 LEU A C 1
ATOM 1395 O O . LEU A 1 185 ? -10.063 7.952 -5.952 1.00 96.06 185 LEU A O 1
ATOM 1399 N N . ILE A 1 186 ? -9.939 8.891 -8.000 1.00 90.25 186 ILE A N 1
ATOM 1400 C CA . ILE A 1 186 ? -11.368 8.872 -8.358 1.00 90.25 186 ILE A CA 1
ATOM 1401 C C . ILE A 1 186 ? -11.481 8.427 -9.815 1.00 90.25 186 ILE A C 1
ATOM 1403 O O . ILE A 1 186 ? -10.589 8.838 -10.599 1.00 90.25 186 ILE A O 1
#

Secondary structure (DSSP, 8-state):
-HHHHHHHHHHHHTT-------B-----S--TTTGGGSS-SSHHHHHHHHHHHHHHHGGGT---EEEEES-STT--S-TTTS--EE---HHHHHHTTTHHHHHHHS-BTTB-S-SEEEE-S-EETTT-SSBGGG-HIIIIIIIIIIS---SEEEEEETTSGGGTTSSSHHHHHHHHHHHT-SEEE-

pLDDT: mean 94.42, std 7.28, range [61.53, 98.75]

Mean predicted aligned error: 3.26 Å

Sequence (186 aa):
RAAGADLAFELKAVGVDFSYTPVLDLDYGRSQVIGDRSFHREPAFVSMLAAAMAQGLGLAGFRTCGKHFPGHGWAEADSHHDLPVDDRPLDAILQDDAWPYARLGRGRFGRALLQSVMPAHVVYSQVDSLPAGFSRTWVTDILKGQFGFEGVVISDDLSMAGAAVFEDIADRCEAAFAAGCDATLI

Foldseek 3Di:
DQVLQVVLVVCVVVPHQEDADDEQAAAPVAAPPCPPSQPHNFNVRSLVVRLVSLVNNCVNPYAYEYDAPLHDNVFRDDQQAAQTEAADAPVVSCVGRNVSLLVQQDDDPPDHSHQEYEHDLYHHPNQDRGGLLLALCNAPCVNCNVSVRPHAYEYDACVGNSNVPDPDSVVSQVSSVVSPHPYYHD

Nearest PDB structures (foldseek):
  4gnv-assembly1_B  TM=9.890E-01  e=1.610E-25  Burkholderia cenocepacia J2315
  6jtk-assembly3_E  TM=9.611E-01  e=5.146E-20  Neisseria gonorrhoeae
  6jti-assembly1_C  TM=9.334E-01  e=1.989E-20  Neisseria gonorrhoeae
  6jtk-assembly2_F  TM=9.542E-01  e=5.146E-20  Neisseria gonorrhoeae
  4zm6-assembly1_B  TM=9.338E-01  e=1.479E-15  Rhizomucor miehei CAU432

Radius of gyration: 15.46 Å; Cα contacts (8 Å, |Δi|>4): 435; chains: 1; bounding box: 43×34×40 Å